Protein AF-G0Q9Z2-F1 (afdb_monomer_lite)

Sequence (190 aa):
AVHGERVSQQTLFDQVSDSRSMFVPARDRRWLWDLGVQMAPMQDGFTKSECLNFYRERSYSPKLNDLFSEINNDVVSPRDFLMIHLHRPDYDHHLYHDPELGVENKEWLRKTYRKLDRDAKRIQQQALEAGYDSVIFMSDHGLPTVREHNENAFYSCNRKLFGDKTPHITDFHDKILALTDPDSSESGND

Secondary structure (DSSP, 8-state):
--------PPPHHHH-SSEEEES-TTTS--HHHHTTTTT-TTTTT--HHHHHHIIIIIIIHHHHHHHHHHHT-SSSPPPSEEEE---HHHHHHHHHT-TTT----HHHHHHHHHHHHHHHHHHHHHHHHHT-S--EEE-SS----SSS------EEESS-SSTTS---TTHHHHHHHHHH-GGGGGSS--

Foldseek 3Di:
DPPPPPPPDDALCNLFVQEDEQADPPPDDDVCVVVVCPVCVVVVVDDPVRNCCCLPPVNAPVSLVVLLCLLPPPVDADTLYYDYDRCVLVVCLQAAPAPVRYPPDPVVNVVVVVVVVVSLVVSVVSNVVSPNPKDKDKDCFDRDDNPGTHQQIDMDMPDDQPPPDRDHPVVVRVSSSCSSCVPVVVPPDD

Radius of gyration: 18.37 Å; chains: 1; bounding box: 41×42×49 Å

pLDDT: mean 78.81, std 16.14, range [32.78, 97.75]

Structure (mmCIF, N/CA/C/O backbone):
data_AF-G0Q9Z2-F1
#
_entry.id   AF-G0Q9Z2-F1
#
loop_
_atom_site.group_PDB
_atom_site.id
_atom_site.type_symbol
_atom_site.label_atom_id
_atom_site.label_alt_id
_atom_site.label_comp_id
_atom_site.label_asym_id
_atom_site.label_entity_id
_atom_site.label_seq_id
_atom_site.pdbx_PDB_ins_code
_atom_site.Cartn_x
_atom_site.Cartn_y
_atom_site.Cartn_z
_atom_site.occupancy
_atom_site.B_iso_or_equiv
_atom_site.auth_seq_id
_atom_site.auth_comp_id
_atom_site.auth_asym_id
_atom_site.auth_atom_id
_atom_site.pdbx_PDB_model_num
ATOM 1 N N . ALA A 1 1 ? -13.669 -11.993 -25.851 1.00 39.72 1 ALA A N 1
ATOM 2 C CA . ALA A 1 1 ? -13.752 -11.507 -24.463 1.00 39.72 1 ALA A CA 1
ATOM 3 C C . ALA A 1 1 ? -14.088 -12.701 -23.588 1.00 39.72 1 ALA A C 1
ATOM 5 O O . ALA A 1 1 ? -15.177 -13.244 -23.722 1.00 39.72 1 ALA A O 1
ATOM 6 N N . VAL A 1 2 ? -13.134 -13.185 -22.795 1.00 32.78 2 VAL A N 1
ATOM 7 C CA . VAL A 1 2 ? -13.427 -14.216 -21.797 1.00 32.78 2 VAL A CA 1
ATOM 8 C C . VAL A 1 2 ? -14.224 -13.511 -20.707 1.00 32.78 2 VAL A C 1
ATOM 10 O O . VAL A 1 2 ? -13.686 -12.670 -19.991 1.00 32.78 2 VAL A O 1
ATOM 13 N N . HIS A 1 3 ? -15.530 -13.764 -20.65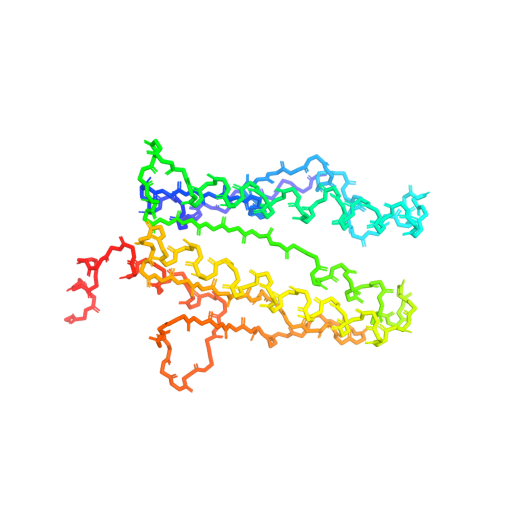9 1.00 38.88 3 HIS A N 1
ATOM 14 C CA . HIS A 1 3 ? -16.348 -13.416 -19.508 1.00 38.88 3 HIS A CA 1
ATOM 15 C C . HIS A 1 3 ? -15.847 -14.269 -18.346 1.00 38.88 3 HIS A C 1
ATOM 17 O O . HIS A 1 3 ? -16.261 -15.413 -18.198 1.00 38.88 3 HIS A O 1
ATOM 23 N N . GLY A 1 4 ? -14.885 -13.736 -17.588 1.00 40.84 4 GLY A N 1
ATOM 24 C CA . GLY A 1 4 ? -14.460 -14.343 -16.338 1.00 40.84 4 GLY A CA 1
ATOM 25 C C . GLY A 1 4 ? -15.686 -14.483 -15.448 1.00 40.84 4 GLY A C 1
ATOM 26 O O . GLY A 1 4 ? -16.398 -13.500 -15.222 1.00 40.84 4 GLY A O 1
ATOM 27 N N . GLU A 1 5 ? -15.965 -15.710 -15.015 1.00 47.19 5 GLU A N 1
ATOM 28 C CA . GLU A 1 5 ? -16.971 -15.978 -13.998 1.00 47.19 5 GLU A CA 1
ATOM 29 C C . GLU A 1 5 ? -16.751 -15.006 -12.838 1.00 47.19 5 GLU A C 1
ATOM 31 O O . GLU A 1 5 ? -15.628 -14.817 -12.364 1.00 47.19 5 GLU A O 1
ATOM 36 N N . ARG A 1 6 ? -17.823 -14.333 -12.409 1.00 49.19 6 ARG A N 1
ATOM 37 C CA . ARG A 1 6 ? -17.793 -13.535 -11.186 1.00 49.19 6 ARG A CA 1
ATOM 38 C C . ARG A 1 6 ? -17.491 -14.506 -10.051 1.00 49.19 6 ARG A C 1
ATOM 40 O O . ARG A 1 6 ? -18.383 -15.223 -9.610 1.00 49.19 6 ARG A O 1
ATOM 47 N N . VAL A 1 7 ? -16.241 -14.536 -9.602 1.00 53.38 7 VAL A N 1
ATOM 48 C CA . VAL A 1 7 ? -15.856 -15.227 -8.374 1.00 53.38 7 VAL A CA 1
ATOM 49 C C . VAL A 1 7 ? -16.688 -14.598 -7.257 1.00 53.38 7 VAL A C 1
ATOM 51 O O . VAL A 1 7 ? -16.515 -13.426 -6.934 1.00 53.38 7 VAL A O 1
ATOM 54 N N . SER A 1 8 ? -17.662 -15.342 -6.732 1.00 61.16 8 SER A N 1
ATOM 55 C CA . SER A 1 8 ? -18.659 -14.850 -5.773 1.00 61.16 8 SER A CA 1
ATOM 56 C C . SER A 1 8 ? -18.141 -14.836 -4.332 1.00 61.16 8 SER A C 1
ATOM 58 O O . SER A 1 8 ? -18.925 -15.001 -3.398 1.00 61.16 8 SER A O 1
ATOM 60 N N . GLN A 1 9 ? -16.828 -14.728 -4.138 1.00 73.31 9 GLN A N 1
ATOM 61 C CA . GLN A 1 9 ? -16.247 -14.753 -2.803 1.00 73.31 9 GLN A CA 1
ATOM 62 C C . GLN A 1 9 ? -16.308 -13.368 -2.168 1.00 73.31 9 GLN A C 1
ATOM 64 O O . GLN A 1 9 ? -16.018 -12.361 -2.816 1.00 73.31 9 GLN A O 1
ATOM 69 N N . GLN A 1 10 ? -16.712 -13.337 -0.898 1.00 84.00 10 GLN A N 1
ATOM 70 C CA . GLN A 1 10 ? -16.677 -12.126 -0.092 1.00 84.00 10 GLN A CA 1
ATOM 71 C C . GLN A 1 10 ? -15.222 -11.698 0.096 1.00 84.00 10 GLN A C 1
ATOM 73 O O . GLN A 1 10 ? -14.348 -12.511 0.386 1.00 84.00 10 GLN A O 1
ATOM 78 N N . THR A 1 11 ? -14.958 -10.413 -0.097 1.00 89.00 11 THR A N 1
ATOM 79 C CA . THR A 1 11 ? -13.642 -9.818 0.139 1.00 89.00 11 THR A CA 1
ATOM 80 C C . THR A 1 11 ? -13.539 -9.303 1.575 1.00 89.00 11 THR A C 1
ATOM 82 O O . THR A 1 11 ? -14.549 -9.171 2.265 1.00 89.00 11 THR A O 1
ATOM 85 N N . LEU A 1 12 ? -12.334 -8.933 2.020 1.00 91.00 12 LEU A N 1
ATOM 86 C CA . LEU A 1 12 ? -12.145 -8.239 3.303 1.00 91.00 12 LEU A CA 1
ATOM 87 C C . LEU A 1 12 ? -12.997 -6.964 3.404 1.00 91.00 12 LEU A C 1
ATOM 89 O O . LEU A 1 12 ? -13.547 -6.674 4.456 1.00 91.00 12 LEU A O 1
ATOM 93 N N . PHE A 1 13 ? -13.179 -6.246 2.292 1.00 91.88 13 PHE A N 1
ATOM 94 C CA . PHE A 1 13 ? -13.996 -5.029 2.253 1.00 91.88 13 PHE A CA 1
ATOM 95 C C . PHE A 1 13 ? -15.504 -5.291 2.347 1.00 91.88 13 PHE A C 1
ATOM 97 O O . PHE A 1 13 ? -16.263 -4.367 2.608 1.00 91.88 13 PHE A O 1
ATOM 104 N N . ASP A 1 14 ? -15.953 -6.522 2.083 1.00 90.31 14 ASP A N 1
ATOM 105 C CA . ASP A 1 14 ? -17.359 -6.901 2.279 1.00 90.31 14 ASP A CA 1
ATOM 106 C C . ASP A 1 14 ? -17.619 -7.363 3.718 1.00 90.31 14 ASP A C 1
ATOM 108 O O . ASP A 1 14 ? -18.756 -7.312 4.179 1.00 90.31 14 ASP A O 1
ATOM 112 N N . GLN A 1 15 ? -16.574 -7.826 4.409 1.00 92.50 15 GLN A N 1
ATOM 113 C CA . GLN A 1 15 ? -16.648 -8.374 5.765 1.00 92.50 15 GLN A CA 1
ATOM 114 C C . GLN A 1 15 ? -16.353 -7.317 6.839 1.00 92.50 15 GLN A C 1
ATOM 116 O O . GLN A 1 15 ? -16.960 -7.352 7.903 1.00 92.50 15 GLN A O 1
ATOM 121 N N . VAL A 1 16 ? -15.480 -6.344 6.556 1.00 93.12 16 VAL A N 1
ATOM 122 C CA . VAL A 1 16 ? -15.196 -5.216 7.453 1.00 93.12 16 VAL A CA 1
ATOM 123 C C . VAL A 1 16 ? -16.017 -4.009 7.015 1.00 93.12 16 VAL A C 1
ATOM 125 O O . VAL A 1 16 ? -15.751 -3.411 5.969 1.00 93.12 16 VAL A O 1
ATOM 128 N N . SER A 1 17 ? -17.039 -3.670 7.805 1.00 90.69 17 SER A N 1
ATOM 129 C CA . SER A 1 17 ? -18.029 -2.652 7.428 1.00 90.69 17 SER A CA 1
ATOM 130 C C . SER A 1 17 ? -17.434 -1.247 7.288 1.00 90.69 17 SER A C 1
ATOM 132 O O . SER A 1 17 ? -17.730 -0.560 6.308 1.00 90.69 17 SER A O 1
ATOM 134 N N . ASP A 1 18 ? -16.548 -0.843 8.203 1.00 94.19 18 ASP A N 1
ATOM 135 C CA . ASP A 1 18 ? -15.807 0.414 8.108 1.00 94.19 18 ASP A CA 1
ATOM 136 C C . ASP A 1 18 ? -14.451 0.202 7.427 1.00 94.19 18 ASP A C 1
ATOM 138 O O . ASP A 1 18 ? -13.381 0.235 8.039 1.00 94.19 18 ASP A O 1
ATOM 142 N N . SER A 1 19 ? -14.503 -0.071 6.124 1.00 94.75 19 SER A N 1
ATOM 143 C CA . SER A 1 19 ? -13.310 -0.328 5.326 1.00 94.75 19 SER A CA 1
ATOM 144 C C . SER A 1 19 ? -13.175 0.569 4.104 1.00 94.75 19 SER A C 1
ATOM 146 O O . SER A 1 19 ? -14.144 1.102 3.558 1.00 94.75 19 SER A O 1
ATOM 148 N N . ARG A 1 20 ? -11.932 0.732 3.641 1.00 93.88 20 ARG A N 1
ATOM 149 C CA . ARG A 1 20 ? -11.619 1.481 2.425 1.00 93.88 20 ARG A CA 1
ATOM 150 C C . ARG A 1 20 ? -10.493 0.840 1.622 1.00 93.88 20 ARG A C 1
ATOM 152 O O . ARG A 1 20 ? -9.375 0.661 2.109 1.00 93.88 20 ARG A O 1
ATOM 159 N N . SER A 1 21 ? -10.776 0.568 0.348 1.00 93.44 21 SER A N 1
ATOM 160 C CA . SER A 1 21 ? -9.761 0.232 -0.649 1.00 93.44 21 SER A CA 1
ATOM 161 C C . SER A 1 21 ? -9.195 1.501 -1.283 1.00 93.44 21 SER A C 1
ATOM 163 O O . SER A 1 21 ? -9.927 2.417 -1.660 1.00 93.44 21 SER A O 1
ATOM 165 N N . MET A 1 22 ? -7.873 1.558 -1.411 1.00 91.81 22 MET A N 1
ATOM 166 C CA . MET A 1 22 ? -7.165 2.611 -2.126 1.00 91.81 22 MET A CA 1
ATOM 167 C C . MET A 1 22 ? -6.269 2.000 -3.195 1.00 91.81 22 MET A C 1
ATOM 169 O O . MET A 1 22 ? -5.144 1.565 -2.954 1.00 91.81 22 MET A O 1
ATOM 173 N N . PHE A 1 23 ? -6.754 2.025 -4.429 1.00 87.19 23 PHE A N 1
ATOM 174 C CA . PHE A 1 23 ? -6.036 1.546 -5.606 1.00 87.19 23 PHE A CA 1
ATOM 175 C C . PHE A 1 23 ? -5.739 0.043 -5.594 1.00 87.19 23 PHE A C 1
ATOM 177 O O . PHE A 1 23 ? -4.751 -0.374 -6.201 1.00 87.19 23 PHE A O 1
ATOM 184 N N . VAL A 1 24 ? -6.580 -0.747 -4.927 1.00 86.50 24 VAL A N 1
ATOM 185 C CA . VAL A 1 24 ? -6.450 -2.203 -4.816 1.00 86.50 24 VAL A CA 1
ATOM 186 C C . VAL A 1 24 ? -6.877 -2.859 -6.138 1.00 86.50 24 VAL A C 1
ATOM 188 O O . VAL A 1 24 ? -7.990 -2.599 -6.614 1.00 86.50 24 VAL A O 1
ATOM 191 N N . PRO A 1 25 ? -6.024 -3.702 -6.757 1.00 75.06 25 PRO A N 1
ATOM 192 C CA . PRO A 1 25 ? -6.372 -4.468 -7.948 1.00 75.06 25 PRO A CA 1
ATOM 193 C C . PRO A 1 25 ? -7.697 -5.222 -7.823 1.00 75.06 25 PRO A C 1
ATOM 195 O O . PRO A 1 25 ? -8.091 -5.624 -6.736 1.00 75.06 25 PRO A O 1
ATOM 198 N N . ALA A 1 26 ? -8.408 -5.373 -8.943 1.00 72.25 26 ALA A N 1
ATOM 199 C CA . ALA A 1 26 ? -9.760 -5.944 -9.048 1.00 72.25 26 ALA A CA 1
ATOM 200 C C . ALA A 1 26 ? -10.913 -5.144 -8.396 1.00 72.25 26 ALA A C 1
ATOM 202 O O . ALA A 1 26 ? -12.045 -5.268 -8.866 1.00 72.25 26 ALA A O 1
ATOM 203 N N . ARG A 1 27 ? -10.655 -4.281 -7.403 1.00 73.94 27 ARG A N 1
ATOM 204 C CA . ARG A 1 27 ? -11.655 -3.351 -6.835 1.00 73.94 27 ARG A CA 1
ATOM 205 C C . ARG A 1 27 ? -11.641 -1.996 -7.532 1.00 73.94 27 ARG A C 1
ATOM 207 O O . ARG A 1 27 ? -12.655 -1.558 -8.070 1.00 73.94 27 ARG A O 1
ATOM 214 N N . ASP A 1 28 ? -10.469 -1.378 -7.606 1.00 69.44 28 ASP A N 1
ATOM 215 C CA . ASP A 1 28 ? -10.311 -0.022 -8.125 1.00 69.44 28 ASP A CA 1
ATOM 216 C C . ASP A 1 28 ? -9.858 -0.068 -9.589 1.00 69.44 28 ASP A C 1
ATOM 218 O O . ASP A 1 28 ? -8.689 0.178 -9.908 1.00 69.44 28 ASP A O 1
ATOM 222 N N . ARG A 1 29 ? -10.773 -0.447 -10.497 1.00 62.81 29 ARG A N 1
ATOM 223 C CA . ARG A 1 29 ? -10.460 -0.579 -11.933 1.00 62.81 29 ARG A CA 1
ATOM 224 C C . ARG A 1 29 ? -9.937 0.746 -12.486 1.00 62.81 29 ARG A C 1
ATOM 226 O O . ARG A 1 29 ? -10.609 1.774 -12.429 1.00 62.81 29 ARG A O 1
ATOM 233 N N . ARG A 1 30 ? -8.735 0.715 -13.063 1.00 63.91 30 ARG A N 1
ATOM 234 C CA . ARG A 1 30 ? -8.191 1.834 -13.836 1.00 63.91 30 ARG A CA 1
ATOM 235 C C . ARG A 1 30 ? -8.375 1.567 -15.314 1.00 63.91 30 ARG A C 1
ATOM 237 O O . ARG A 1 30 ? -8.092 0.472 -15.779 1.00 63.91 30 ARG A O 1
ATOM 244 N N . TRP A 1 31 ? -8.700 2.613 -16.062 1.00 60.16 31 TRP A N 1
ATOM 245 C CA . TRP A 1 31 ? -8.802 2.545 -17.519 1.00 60.16 31 TRP A CA 1
ATOM 246 C C . TRP A 1 31 ? -7.533 1.972 -18.178 1.00 60.16 31 TRP A C 1
ATOM 248 O O . TRP A 1 31 ? -7.628 1.205 -19.121 1.00 60.16 31 TRP A O 1
ATOM 258 N N . LEU A 1 32 ? -6.340 2.249 -17.641 1.00 61.94 32 LEU A N 1
ATOM 259 C CA . LEU A 1 32 ? -5.088 1.657 -18.137 1.00 61.94 32 LEU A CA 1
ATOM 260 C C . LEU A 1 32 ? -4.995 0.144 -17.937 1.00 61.94 32 LEU A C 1
ATOM 262 O O . LEU A 1 32 ? -4.343 -0.534 -18.725 1.00 61.94 32 LEU A O 1
ATOM 266 N N . TRP A 1 33 ? -5.633 -0.379 -16.889 1.00 60.59 33 TRP A N 1
ATOM 267 C CA . TRP A 1 33 ? -5.720 -1.816 -16.648 1.00 60.59 33 TRP A CA 1
ATOM 268 C C . TRP A 1 33 ? -6.618 -2.467 -17.681 1.00 60.59 33 TRP A C 1
ATOM 270 O O . TRP A 1 33 ? -6.263 -3.495 -18.249 1.00 60.59 33 TRP A O 1
ATOM 280 N N . ASP A 1 34 ? -7.729 -1.804 -17.984 1.00 62.69 34 ASP A N 1
ATOM 281 C CA . ASP A 1 34 ? -8.658 -2.232 -19.023 1.00 62.69 34 ASP A CA 1
ATOM 282 C C . ASP A 1 34 ? -8.060 -2.116 -20.439 1.00 62.69 34 ASP A C 1
ATOM 284 O O . ASP A 1 34 ? -8.479 -2.845 -21.334 1.00 62.69 34 ASP A O 1
ATOM 288 N N . LEU A 1 35 ? -7.059 -1.252 -20.643 1.00 59.59 35 LEU A N 1
ATOM 289 C CA . LEU A 1 35 ? -6.338 -1.121 -21.914 1.00 59.59 35 LEU A CA 1
ATOM 290 C C . LEU A 1 35 ? -5.111 -2.039 -22.043 1.00 59.59 35 LEU A C 1
ATOM 292 O O . LEU A 1 35 ? -4.496 -2.051 -23.102 1.00 59.59 35 LEU A O 1
ATOM 296 N N . GLY A 1 36 ? -4.708 -2.772 -20.998 1.00 55.84 36 GLY A N 1
ATOM 297 C CA . GLY A 1 36 ? -3.546 -3.677 -21.047 1.00 55.84 36 GLY A CA 1
ATOM 298 C C . GLY A 1 36 ? -2.168 -3.000 -21.167 1.00 55.84 36 GLY A C 1
ATOM 299 O O . GLY A 1 36 ? -1.153 -3.689 -21.102 1.00 55.84 36 GLY A O 1
ATOM 300 N N . VAL A 1 37 ? -2.121 -1.662 -21.225 1.00 57.62 37 VAL A N 1
ATOM 301 C CA . VAL A 1 37 ? -0.914 -0.829 -21.455 1.00 57.62 37 VAL A CA 1
ATOM 302 C C . VAL A 1 37 ? 0.175 -1.037 -20.401 1.00 57.62 37 VAL A C 1
ATOM 304 O O . VAL A 1 37 ? 1.325 -0.638 -20.548 1.00 57.62 37 VAL A O 1
ATOM 307 N N . GLN A 1 38 ? -0.176 -1.657 -19.286 1.00 55.53 38 GLN A N 1
ATOM 308 C CA . GLN A 1 38 ? 0.684 -1.738 -18.127 1.00 55.53 38 GLN A CA 1
ATOM 309 C C . GLN A 1 38 ? 1.651 -2.916 -18.095 1.00 55.53 38 GLN A C 1
ATOM 311 O O . GLN A 1 38 ? 2.665 -2.833 -17.410 1.00 55.53 38 GLN A O 1
ATOM 316 N N . MET A 1 39 ? 1.386 -3.961 -18.877 1.00 53.53 39 MET A N 1
ATOM 317 C CA . MET A 1 39 ? 2.271 -5.127 -18.939 1.00 53.53 39 MET A CA 1
ATOM 318 C C . MET A 1 39 ? 3.482 -4.872 -19.839 1.00 53.53 39 MET A C 1
ATOM 320 O O . MET A 1 39 ? 4.565 -5.387 -19.584 1.00 53.53 39 MET A O 1
ATOM 324 N N . ALA A 1 40 ? 3.316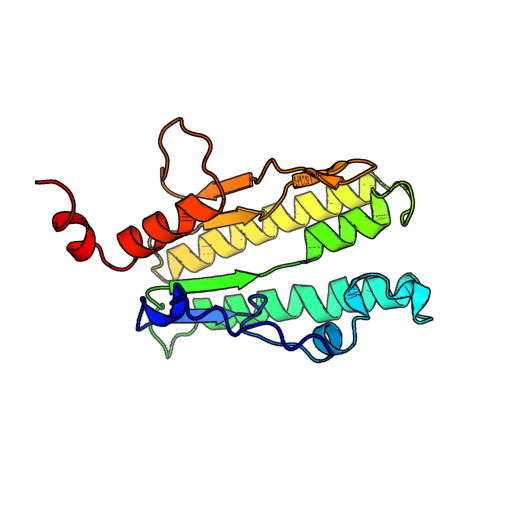 -4.056 -20.884 1.00 57.50 40 ALA A N 1
ATOM 325 C CA . ALA A 1 40 ? 4.387 -3.758 -21.823 1.00 57.50 40 ALA A CA 1
ATOM 326 C C . ALA A 1 40 ? 4.171 -2.409 -22.535 1.00 57.50 40 ALA A C 1
ATOM 328 O O . ALA A 1 40 ? 4.044 -2.371 -23.753 1.00 57.50 40 ALA A O 1
ATOM 329 N N . PRO A 1 41 ? 4.194 -1.270 -21.824 1.00 56.62 41 PRO A N 1
ATOM 330 C CA . PRO A 1 41 ? 3.916 0.040 -22.428 1.00 56.62 41 PRO A CA 1
ATOM 331 C C . PRO A 1 41 ? 4.880 0.393 -23.574 1.00 56.62 41 PRO A C 1
ATOM 333 O O . PRO A 1 41 ? 4.530 1.136 -24.486 1.00 56.62 41 PRO A O 1
ATOM 336 N N . MET A 1 42 ? 6.087 -0.184 -23.582 1.00 58.97 42 MET A N 1
ATOM 337 C CA . MET A 1 42 ? 7.018 -0.046 -24.707 1.00 58.97 42 MET A CA 1
ATOM 338 C C . MET A 1 42 ? 6.541 -0.761 -25.987 1.00 58.97 42 MET A C 1
ATOM 340 O O . MET A 1 42 ? 6.892 -0.325 -27.079 1.00 58.97 42 MET A O 1
ATOM 344 N N . GLN A 1 43 ? 5.732 -1.821 -25.878 1.00 62.06 43 GLN A N 1
ATOM 345 C CA . GLN A 1 43 ? 5.089 -2.493 -27.019 1.00 62.06 43 GLN A CA 1
ATOM 346 C C . GLN A 1 43 ? 3.930 -1.663 -27.595 1.00 62.06 43 GLN A C 1
ATOM 348 O O . GLN A 1 43 ? 3.632 -1.783 -28.780 1.00 62.06 43 GLN A O 1
ATOM 353 N N . ASP A 1 44 ? 3.363 -0.753 -26.799 1.00 62.94 44 ASP A N 1
ATOM 354 C CA . ASP A 1 44 ? 2.297 0.176 -27.201 1.00 62.94 44 ASP A CA 1
ATOM 355 C C . ASP A 1 44 ? 2.827 1.549 -27.665 1.00 62.94 44 ASP A C 1
ATOM 357 O O . ASP A 1 44 ? 2.074 2.515 -27.785 1.00 62.94 44 ASP A O 1
ATOM 361 N N . GLY A 1 45 ? 4.135 1.657 -27.930 1.00 67.62 45 GLY A N 1
ATOM 362 C CA . GLY A 1 45 ? 4.759 2.850 -28.512 1.00 67.62 45 GLY A CA 1
ATOM 363 C C . GLY A 1 45 ? 5.191 3.930 -27.516 1.00 67.62 45 GLY A C 1
ATOM 364 O O . GLY A 1 45 ? 5.669 4.980 -27.948 1.00 67.62 45 GLY A O 1
ATOM 365 N N . PHE A 1 46 ? 5.083 3.693 -26.204 1.00 66.19 46 PHE A N 1
ATOM 366 C CA . PHE A 1 46 ? 5.615 4.617 -25.201 1.00 66.19 46 PHE A CA 1
ATOM 367 C C . PHE A 1 46 ? 7.139 4.513 -25.108 1.00 66.19 46 PHE A C 1
ATOM 369 O O . PHE A 1 46 ? 7.726 3.427 -25.076 1.00 66.19 46 PHE A O 1
ATOM 376 N N . THR A 1 47 ? 7.808 5.655 -24.984 1.00 72.12 47 THR A N 1
ATOM 377 C CA . THR A 1 47 ? 9.240 5.688 -24.692 1.00 72.12 47 THR A CA 1
ATOM 378 C C . THR A 1 47 ? 9.512 5.268 -23.247 1.00 72.12 47 THR A C 1
ATOM 380 O O . THR A 1 47 ? 8.708 5.486 -22.338 1.00 72.12 47 THR A O 1
ATOM 383 N N . LYS A 1 48 ? 10.723 4.759 -22.984 1.00 68.12 48 LYS A N 1
ATOM 384 C CA . LYS A 1 48 ? 11.196 4.467 -21.619 1.00 68.12 48 LYS A CA 1
ATOM 385 C C . LYS A 1 48 ? 11.012 5.658 -20.667 1.00 68.12 48 LYS A C 1
ATOM 387 O O . LYS A 1 48 ? 10.635 5.464 -19.518 1.00 68.12 48 LYS A O 1
ATOM 392 N N . SER A 1 49 ? 11.262 6.883 -21.134 1.00 70.06 49 SER A N 1
ATOM 393 C CA . SER A 1 49 ? 11.093 8.102 -20.331 1.00 70.06 49 SER A CA 1
ATOM 394 C C . SER A 1 49 ? 9.629 8.342 -19.944 1.00 70.06 49 SER A C 1
ATOM 396 O O . SER A 1 49 ? 9.337 8.669 -18.795 1.00 70.06 49 SER A O 1
ATOM 398 N N . GLU A 1 50 ? 8.698 8.119 -20.873 1.00 73.00 50 GLU A N 1
ATOM 399 C CA . GLU A 1 50 ? 7.261 8.288 -20.637 1.00 73.00 50 GLU A CA 1
ATOM 400 C C . GLU A 1 50 ? 6.714 7.237 -19.677 1.00 73.00 50 GLU A C 1
ATOM 402 O O . GLU A 1 50 ? 6.010 7.600 -18.734 1.00 73.00 50 GLU A O 1
ATOM 407 N N . CYS A 1 51 ? 7.107 5.969 -19.838 1.00 70.00 51 CYS A N 1
ATOM 408 C CA . CYS A 1 51 ? 6.768 4.904 -18.892 1.00 70.00 51 CYS A CA 1
ATOM 409 C C . CYS A 1 51 ? 7.256 5.261 -17.483 1.00 70.00 51 CYS A C 1
ATOM 411 O O . CYS A 1 51 ? 6.508 5.191 -16.508 1.00 70.00 51 CYS A O 1
ATOM 413 N N . LEU A 1 52 ? 8.509 5.711 -17.374 1.00 68.12 52 LEU A N 1
ATOM 414 C CA . LEU A 1 52 ? 9.106 6.097 -16.100 1.00 68.12 52 LEU A CA 1
ATOM 415 C C . LEU A 1 52 ? 8.396 7.283 -15.453 1.00 68.12 52 LEU A C 1
ATOM 417 O O . LEU A 1 52 ? 8.103 7.227 -14.260 1.00 68.12 52 LEU A O 1
ATOM 421 N N . ASN A 1 53 ? 8.106 8.336 -16.213 1.00 70.75 53 ASN A N 1
ATOM 422 C CA . ASN A 1 53 ? 7.388 9.503 -15.712 1.00 70.75 53 ASN A CA 1
ATOM 423 C C . ASN A 1 53 ? 5.972 9.123 -15.249 1.00 70.75 53 ASN A C 1
ATOM 425 O O . ASN A 1 53 ? 5.550 9.453 -14.137 1.00 70.75 53 ASN A O 1
ATOM 429 N N . PHE A 1 54 ? 5.262 8.344 -16.067 1.00 70.00 54 PHE A N 1
ATOM 430 C CA . PHE A 1 54 ? 3.916 7.883 -15.762 1.00 70.00 54 PHE A CA 1
ATOM 431 C C . PHE A 1 54 ? 3.863 7.095 -14.442 1.00 70.00 54 PHE A C 1
ATOM 433 O O . PHE A 1 54 ? 3.099 7.441 -13.536 1.00 70.00 54 PHE A O 1
ATOM 440 N N . TYR A 1 55 ? 4.717 6.084 -14.271 1.00 68.69 55 TYR A N 1
ATOM 441 C CA . TYR A 1 55 ? 4.675 5.258 -13.062 1.00 68.69 55 TYR A CA 1
ATOM 442 C C . TYR A 1 55 ? 5.261 5.951 -11.830 1.00 68.69 55 TYR A C 1
ATOM 444 O O . TYR A 1 55 ? 4.715 5.811 -10.730 1.00 68.69 55 TYR A O 1
ATOM 452 N N . ARG A 1 56 ? 6.336 6.732 -11.982 1.00 66.62 56 ARG A N 1
ATOM 453 C CA . ARG A 1 56 ? 7.011 7.370 -10.840 1.00 66.62 56 ARG A CA 1
ATOM 454 C C . ARG A 1 56 ? 6.268 8.579 -10.313 1.00 66.62 56 ARG A C 1
ATOM 456 O O . ARG A 1 56 ? 6.077 8.686 -9.103 1.00 66.62 56 ARG A O 1
ATOM 463 N N . GLU A 1 57 ? 5.890 9.486 -11.201 1.00 65.44 57 GLU A N 1
ATOM 464 C CA . GLU A 1 57 ? 5.388 10.800 -10.802 1.00 65.44 57 GLU A CA 1
ATOM 465 C C . GLU A 1 57 ? 3.869 10.846 -10.797 1.00 65.44 57 GLU A C 1
ATOM 467 O O . GLU A 1 57 ? 3.287 11.484 -9.924 1.00 65.44 57 GLU A O 1
ATOM 472 N N . ARG A 1 58 ? 3.215 10.122 -11.712 1.00 65.56 58 ARG A N 1
ATOM 473 C CA . ARG A 1 58 ? 1.753 10.180 -11.853 1.00 65.56 58 ARG A CA 1
ATOM 474 C C . ARG A 1 58 ? 1.016 9.053 -11.138 1.00 65.56 58 ARG A C 1
ATOM 476 O O . ARG A 1 58 ? -0.167 9.206 -10.854 1.00 65.56 58 ARG A O 1
ATOM 483 N N . SER A 1 59 ? 1.690 7.944 -10.825 1.00 74.94 59 SER A N 1
ATOM 484 C CA . SER A 1 59 ? 1.045 6.793 -10.179 1.00 74.94 59 SER A CA 1
ATOM 485 C C . SER A 1 59 ? 1.477 6.568 -8.733 1.00 74.94 59 SER A C 1
ATOM 487 O O . SER A 1 59 ? 0.641 6.196 -7.928 1.00 74.94 59 SER A O 1
ATOM 489 N N . TYR A 1 60 ? 2.738 6.778 -8.351 1.00 85.38 60 TYR A N 1
ATOM 490 C CA . TYR A 1 60 ? 3.171 6.454 -6.984 1.00 85.38 60 TYR A CA 1
ATOM 491 C C . TYR A 1 60 ? 2.971 7.603 -5.986 1.00 85.38 60 TYR A C 1
ATOM 493 O O . TYR A 1 60 ? 2.276 7.441 -4.986 1.00 85.38 60 TYR A O 1
ATOM 501 N N . SER A 1 61 ? 3.566 8.769 -6.253 1.00 87.00 61 SER A N 1
ATOM 502 C CA . SER A 1 61 ? 3.529 9.902 -5.317 1.00 87.00 61 SER A CA 1
ATOM 503 C C . SER A 1 61 ? 2.111 10.422 -5.033 1.00 87.00 61 SER A C 1
ATOM 505 O O . SER A 1 61 ? 1.822 10.660 -3.863 1.00 87.00 61 SER A O 1
ATOM 507 N N . PRO A 1 62 ? 1.202 10.545 -6.026 1.00 88.25 62 PRO A N 1
ATOM 508 C CA . PRO A 1 62 ? -0.175 10.953 -5.758 1.00 88.25 62 PRO A CA 1
ATOM 509 C C . PRO A 1 62 ? -0.906 9.963 -4.850 1.00 88.25 62 PRO A C 1
ATOM 511 O O . PRO A 1 62 ? -1.479 10.384 -3.858 1.00 88.25 62 PRO A O 1
ATOM 514 N N . LYS A 1 63 ? -0.774 8.649 -5.092 1.00 90.88 63 LYS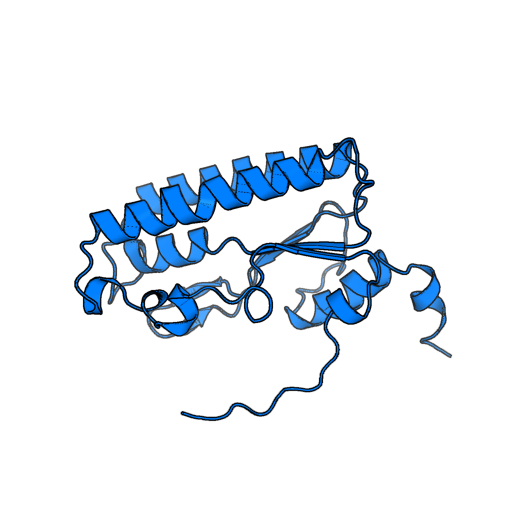 A N 1
ATOM 515 C CA . LYS A 1 63 ? -1.395 7.625 -4.236 1.00 90.88 63 LYS A CA 1
ATOM 516 C C . LYS A 1 63 ? -0.901 7.685 -2.790 1.00 90.88 63 LYS A C 1
ATOM 518 O O . LYS A 1 63 ? -1.680 7.467 -1.872 1.00 90.88 63 LYS A O 1
ATOM 523 N N . LEU A 1 64 ? 0.393 7.951 -2.587 1.00 93.00 64 LEU A N 1
ATOM 524 C CA . LEU A 1 64 ? 0.934 8.155 -1.243 1.00 93.00 64 LEU A CA 1
ATOM 525 C C . LEU A 1 64 ? 0.363 9.409 -0.583 1.00 93.00 64 LEU A C 1
ATOM 527 O O . LEU A 1 64 ? 0.063 9.378 0.603 1.00 93.00 64 LEU A O 1
ATOM 531 N N . ASN A 1 65 ? 0.222 10.504 -1.329 1.00 93.12 65 ASN A N 1
ATOM 532 C CA . ASN A 1 65 ? -0.392 11.715 -0.796 1.00 93.12 65 ASN A CA 1
ATOM 533 C C . ASN A 1 65 ? -1.860 11.473 -0.437 1.00 93.12 65 ASN A C 1
ATOM 535 O O . ASN A 1 65 ? -2.264 11.862 0.651 1.00 93.12 65 ASN A O 1
ATOM 539 N N . ASP A 1 66 ? -2.610 10.767 -1.286 1.00 93.81 66 ASP A N 1
ATOM 540 C CA . ASP A 1 66 ? -3.999 10.394 -1.012 1.00 93.81 66 ASP A CA 1
ATOM 541 C C . ASP A 1 66 ? -4.095 9.528 0.250 1.00 93.81 66 ASP A C 1
ATOM 543 O O . ASP A 1 66 ? -4.956 9.767 1.091 1.00 93.81 66 ASP A O 1
ATOM 547 N N . LEU A 1 67 ? -3.182 8.564 0.424 1.00 95.69 67 LEU A N 1
ATOM 548 C CA . LEU A 1 67 ? -3.090 7.767 1.649 1.00 95.69 67 LEU A CA 1
ATOM 549 C C . LEU A 1 67 ? -2.850 8.649 2.877 1.00 95.69 67 LEU A C 1
ATOM 551 O O . LEU A 1 67 ? -3.521 8.482 3.886 1.00 95.69 67 LEU A O 1
ATOM 555 N N . PHE A 1 68 ? -1.899 9.582 2.811 1.00 96.31 68 PHE A N 1
ATOM 556 C CA . PHE A 1 68 ? -1.628 10.478 3.935 1.00 96.31 68 PHE A CA 1
ATOM 557 C C . PHE A 1 68 ? -2.799 11.420 4.214 1.00 96.31 68 PHE A C 1
ATOM 559 O O . PHE A 1 68 ? -3.067 11.712 5.374 1.00 96.31 68 PHE A O 1
ATOM 566 N N . SER A 1 69 ? -3.508 11.886 3.188 1.00 95.56 69 SER A N 1
ATOM 567 C CA . SER A 1 69 ? -4.736 12.660 3.365 1.00 95.56 69 SER A CA 1
ATOM 568 C C . SER A 1 69 ? -5.845 11.836 4.015 1.00 95.56 69 SER A C 1
ATOM 570 O O . SER A 1 69 ? -6.589 12.385 4.817 1.00 95.56 69 SER A O 1
ATOM 572 N N . GLU A 1 70 ? -5.939 10.540 3.712 1.00 95.69 70 GLU A N 1
ATOM 573 C CA . GLU A 1 70 ? -6.899 9.645 4.361 1.00 95.69 70 GLU A CA 1
ATOM 574 C C . GLU A 1 70 ? -6.526 9.354 5.818 1.00 95.69 70 GLU A C 1
ATOM 576 O O . GLU A 1 70 ? -7.379 9.441 6.692 1.00 95.69 70 GLU A O 1
ATOM 581 N N . ILE A 1 71 ? -5.254 9.044 6.093 1.00 95.62 71 ILE A N 1
ATOM 582 C CA . ILE A 1 71 ? -4.762 8.742 7.446 1.00 95.62 71 ILE A CA 1
ATOM 583 C C . ILE A 1 71 ? -4.894 9.957 8.369 1.00 95.62 71 ILE A C 1
ATOM 585 O O . ILE A 1 71 ? -5.308 9.811 9.512 1.00 95.62 71 ILE A O 1
ATOM 589 N N . ASN A 1 72 ? -4.532 11.148 7.886 1.00 93.12 72 ASN A N 1
ATOM 590 C CA . ASN A 1 72 ? -4.517 12.372 8.691 1.00 93.12 72 ASN A CA 1
ATOM 591 C C . ASN A 1 72 ? -5.817 13.182 8.560 1.00 93.12 72 ASN A C 1
ATOM 593 O O . ASN A 1 72 ? -5.802 14.396 8.767 1.00 93.12 72 ASN A O 1
ATOM 597 N N . ASN A 1 73 ? -6.914 12.549 8.143 1.00 91.56 73 ASN A N 1
ATOM 598 C CA . ASN A 1 73 ? -8.199 13.220 8.026 1.00 91.56 73 ASN A CA 1
ATOM 599 C C . ASN A 1 73 ? -8.721 13.562 9.430 1.00 91.56 73 ASN A C 1
ATOM 601 O O . ASN A 1 73 ? -8.929 12.676 10.248 1.00 91.56 73 ASN A O 1
ATOM 605 N N . ASP A 1 74 ? -8.927 14.845 9.718 1.00 89.44 74 ASP A N 1
ATOM 606 C CA . ASP A 1 74 ? -9.416 15.332 11.014 1.00 89.44 74 ASP A CA 1
ATOM 607 C C . ASP A 1 74 ? -10.950 15.345 11.117 1.00 89.44 74 ASP A C 1
ATOM 609 O O . ASP A 1 74 ? -11.506 15.561 12.194 1.00 89.44 74 ASP A O 1
ATOM 613 N N . VAL A 1 75 ? -11.643 15.099 10.002 1.00 90.81 75 VAL A N 1
ATOM 614 C CA . VAL A 1 75 ? -13.109 15.060 9.912 1.00 90.81 75 VAL A CA 1
ATOM 615 C C . VAL A 1 75 ? -13.644 13.633 10.033 1.00 90.81 75 VAL A C 1
ATOM 617 O O . VAL A 1 75 ? -14.750 13.428 10.532 1.00 90.81 75 VAL A O 1
ATOM 620 N N . VAL A 1 76 ? -12.883 12.646 9.561 1.00 86.88 76 VAL A N 1
ATOM 621 C CA . VAL A 1 76 ? -13.273 11.231 9.532 1.00 86.88 76 VAL A CA 1
ATOM 622 C C . VAL A 1 76 ? -12.380 10.461 10.495 1.00 86.88 76 VAL A C 1
ATOM 624 O O . VAL A 1 76 ? -11.162 10.570 10.415 1.00 86.88 76 VAL A O 1
ATOM 627 N N . SER A 1 77 ? -12.974 9.673 11.393 1.00 89.75 77 SER A N 1
ATOM 628 C CA . SER A 1 77 ? -12.207 8.782 12.266 1.00 89.75 77 SER A CA 1
ATOM 629 C C . SER A 1 77 ? -11.381 7.776 11.450 1.00 89.75 77 SER A C 1
ATOM 631 O O . SER A 1 77 ? -11.774 7.432 10.329 1.00 89.75 77 SER A O 1
ATOM 633 N N . PRO A 1 78 ? -10.261 7.269 11.997 1.00 92.19 78 PRO A N 1
ATOM 634 C CA . PRO A 1 78 ? -9.544 6.146 11.402 1.00 92.19 78 PRO A CA 1
ATOM 635 C C . PRO A 1 78 ? -10.498 4.992 11.099 1.00 92.19 78 PRO A C 1
ATOM 637 O O . PRO A 1 78 ? -11.390 4.709 11.896 1.00 92.19 78 PRO A O 1
ATOM 640 N N . ARG A 1 79 ? -10.303 4.357 9.941 1.00 93.75 79 ARG A N 1
ATOM 641 C CA . ARG A 1 79 ? -11.101 3.208 9.505 1.00 93.75 79 ARG A CA 1
ATOM 642 C C . ARG A 1 79 ? -10.658 1.957 10.248 1.00 93.75 79 ARG A C 1
ATOM 644 O O . ARG A 1 79 ? -9.457 1.790 10.465 1.00 93.75 79 ARG A O 1
ATOM 651 N N . ASP A 1 80 ? -11.576 1.026 10.478 1.00 95.31 80 ASP A N 1
ATOM 652 C CA . ASP A 1 80 ? -11.220 -0.307 10.984 1.00 95.31 80 ASP A CA 1
ATOM 653 C C . ASP A 1 80 ? -10.281 -1.037 10.007 1.00 95.31 80 ASP A C 1
ATOM 655 O O . ASP A 1 80 ? -9.336 -1.711 10.419 1.00 95.31 80 ASP A O 1
ATOM 659 N N . PHE A 1 81 ? -10.483 -0.859 8.693 1.00 96.19 81 PHE A N 1
ATOM 660 C CA . PHE A 1 81 ? -9.598 -1.423 7.671 1.00 96.19 81 PHE A CA 1
ATOM 661 C C . PHE A 1 81 ? -9.305 -0.468 6.508 1.00 96.19 81 PHE A C 1
ATOM 663 O O . PHE A 1 81 ? -10.173 -0.133 5.703 1.00 96.19 81 PHE A O 1
ATOM 670 N N . LEU A 1 82 ? -8.034 -0.094 6.350 1.00 96.56 82 LEU A N 1
ATOM 671 C CA . LEU A 1 82 ? -7.536 0.693 5.222 1.00 96.56 82 LEU A CA 1
ATOM 672 C C . LEU A 1 82 ? -6.446 -0.084 4.479 1.00 96.56 82 LEU A C 1
ATOM 674 O O . LEU A 1 82 ? -5.451 -0.496 5.074 1.00 96.56 82 LEU A O 1
ATOM 678 N N . MET A 1 83 ? -6.595 -0.240 3.163 1.00 95.69 83 MET A N 1
ATOM 679 C CA . MET A 1 83 ? -5.606 -0.933 2.333 1.00 95.69 83 MET A CA 1
ATOM 680 C C . MET A 1 83 ? -5.238 -0.114 1.105 1.00 95.69 83 MET A C 1
ATOM 682 O O . MET A 1 83 ? -6.107 0.361 0.375 1.00 95.69 83 MET A O 1
ATOM 686 N N . ILE A 1 84 ? -3.937 -0.036 0.823 1.00 93.94 84 ILE A N 1
ATOM 687 C CA . ILE A 1 84 ? -3.397 0.580 -0.387 1.00 93.94 84 ILE A CA 1
ATOM 688 C C . ILE A 1 84 ? -2.486 -0.378 -1.152 1.00 93.94 84 ILE A C 1
ATOM 690 O O . ILE A 1 84 ? -1.669 -1.074 -0.556 1.00 93.94 84 ILE A O 1
ATOM 694 N N . HIS A 1 85 ? -2.574 -0.364 -2.485 1.00 90.44 85 HIS A N 1
ATOM 695 C CA . HIS A 1 85 ? -1.622 -1.065 -3.351 1.00 90.44 85 HIS A CA 1
ATOM 696 C C . HIS A 1 85 ? -0.672 -0.082 -4.059 1.00 90.44 85 HIS A C 1
ATOM 698 O O . HIS A 1 85 ? -1.076 0.805 -4.831 1.00 90.44 85 HIS A O 1
ATOM 704 N N . LEU A 1 86 ? 0.634 -0.310 -3.878 1.00 88.25 86 LEU A N 1
ATOM 705 C CA . LEU A 1 86 ? 1.718 0.466 -4.483 1.00 88.25 86 LEU A CA 1
ATOM 706 C C . LEU A 1 86 ? 2.585 -0.401 -5.412 1.00 88.25 86 LEU A C 1
ATOM 708 O O . LEU A 1 86 ? 3.516 -1.062 -4.977 1.00 88.25 86 LEU A O 1
ATOM 712 N N . HIS A 1 87 ? 2.346 -0.303 -6.719 1.00 81.94 87 HIS A N 1
ATOM 713 C CA . HIS A 1 87 ? 2.970 -1.155 -7.749 1.00 81.94 87 HIS A CA 1
ATOM 714 C C . HIS A 1 87 ? 4.399 -0.732 -8.161 1.00 81.94 87 HIS A C 1
ATOM 716 O O . HIS A 1 87 ? 5.012 -1.302 -9.060 1.00 81.94 87 HIS A O 1
ATOM 722 N N . ARG A 1 88 ? 4.940 0.339 -7.568 1.00 82.12 88 ARG A N 1
ATOM 723 C CA . ARG A 1 88 ? 6.244 0.896 -7.969 1.00 82.12 88 ARG A CA 1
ATOM 724 C C . ARG A 1 88 ? 7.410 -0.103 -7.883 1.00 82.12 88 ARG A C 1
ATOM 726 O O . ARG A 1 88 ? 8.222 -0.068 -8.807 1.00 82.12 88 ARG A O 1
ATOM 733 N N . PRO A 1 89 ? 7.555 -0.911 -6.811 1.00 79.75 89 PRO A N 1
ATOM 734 C CA . PRO A 1 89 ? 8.686 -1.828 -6.695 1.00 79.75 89 PRO A CA 1
ATOM 735 C C . PRO A 1 89 ? 8.733 -2.801 -7.874 1.00 79.75 89 PRO A C 1
ATOM 737 O O . PRO A 1 89 ? 9.783 -2.960 -8.483 1.00 79.75 89 PRO A O 1
ATOM 740 N N . ASP A 1 90 ? 7.580 -3.358 -8.239 1.00 80.00 90 ASP A N 1
ATOM 741 C CA . ASP A 1 90 ? 7.435 -4.285 -9.356 1.00 80.00 90 ASP A CA 1
ATOM 742 C C . ASP A 1 90 ? 7.830 -3.654 -10.708 1.00 80.00 90 ASP A C 1
ATOM 744 O O . ASP A 1 90 ? 8.698 -4.165 -11.416 1.00 80.00 90 ASP A O 1
ATOM 748 N N . TYR A 1 91 ? 7.335 -2.445 -11.005 1.00 77.44 91 TYR A N 1
ATOM 749 C CA . TYR A 1 91 ? 7.727 -1.728 -12.228 1.00 77.44 91 TYR A CA 1
ATOM 750 C C . TYR A 1 91 ? 9.222 -1.418 -12.302 1.00 77.44 91 TYR A C 1
ATOM 752 O O . TYR A 1 91 ? 9.841 -1.563 -13.358 1.00 77.44 91 TYR A O 1
ATOM 760 N N . ASP A 1 92 ? 9.812 -0.936 -11.204 1.00 78.94 92 ASP A N 1
ATOM 761 C CA . ASP A 1 92 ? 11.248 -0.656 -11.182 1.00 78.94 92 ASP A CA 1
ATOM 762 C C . ASP A 1 92 ? 12.049 -1.973 -11.370 1.00 78.94 92 ASP A C 1
ATOM 764 O O . ASP A 1 92 ? 13.115 -1.938 -11.985 1.00 78.94 92 ASP A O 1
ATOM 768 N N . HIS A 1 93 ? 11.543 -3.140 -10.951 1.00 77.56 93 HIS A N 1
ATOM 769 C CA . HIS A 1 93 ? 12.183 -4.429 -11.253 1.00 77.56 93 HIS A CA 1
ATOM 770 C C . HIS A 1 93 ? 12.093 -4.815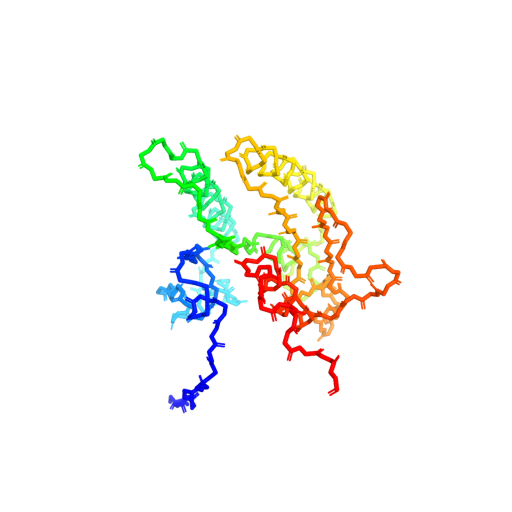 -12.725 1.00 77.56 93 HIS A C 1
ATOM 772 O O . HIS A 1 93 ? 13.136 -5.096 -13.319 1.00 77.56 93 HIS A O 1
ATOM 778 N N . HIS A 1 94 ? 10.912 -4.749 -13.340 1.00 74.56 94 HIS A N 1
ATOM 779 C CA . HIS A 1 94 ? 10.769 -5.056 -14.767 1.00 74.56 94 HIS A CA 1
ATOM 780 C C . HIS A 1 94 ? 11.631 -4.153 -15.663 1.00 74.56 94 HIS A C 1
ATOM 782 O O . HIS A 1 94 ? 12.095 -4.561 -16.721 1.00 74.56 94 HIS A O 1
ATOM 788 N N . LEU A 1 95 ? 11.919 -2.923 -15.230 1.00 72.31 95 LEU A N 1
ATOM 789 C CA . LEU A 1 95 ? 12.731 -1.988 -16.015 1.00 72.31 95 LEU A CA 1
ATOM 790 C C . LEU A 1 95 ? 14.243 -2.097 -15.779 1.00 72.31 95 LEU A C 1
ATOM 792 O O . LEU A 1 95 ? 15.021 -1.724 -16.667 1.00 72.31 95 LEU A O 1
ATOM 796 N N . TYR A 1 96 ? 14.673 -2.534 -14.590 1.00 74.06 96 TYR A N 1
ATOM 797 C CA . TYR A 1 96 ? 16.081 -2.458 -14.167 1.00 74.06 96 TYR A CA 1
ATOM 798 C C . TYR A 1 96 ? 16.682 -3.758 -13.632 1.00 74.06 96 TYR A C 1
ATOM 800 O O . TYR A 1 96 ? 17.854 -3.756 -13.244 1.00 74.06 96 TYR A O 1
ATO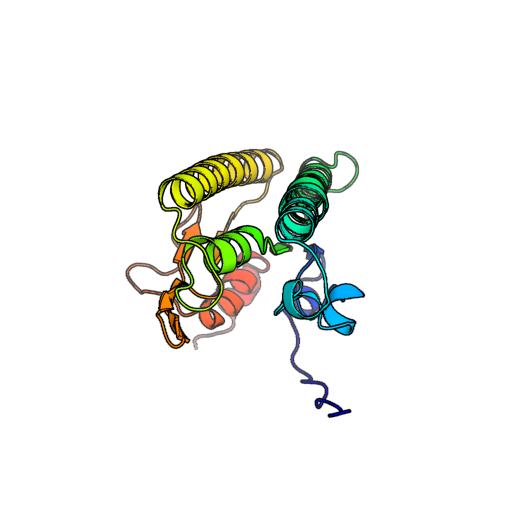M 808 N N . HIS A 1 97 ? 15.914 -4.843 -13.585 1.00 70.62 97 HIS A N 1
ATOM 809 C CA . HIS A 1 97 ? 16.388 -6.165 -13.178 1.00 70.62 97 HIS A CA 1
ATOM 810 C C . HIS A 1 97 ? 16.020 -7.275 -14.166 1.00 70.62 97 HIS A C 1
ATOM 812 O O . HIS A 1 97 ? 16.720 -8.281 -14.209 1.00 70.62 97 HIS A O 1
ATOM 818 N N . ASP A 1 98 ? 14.964 -7.083 -14.956 1.00 66.25 98 ASP A N 1
ATOM 819 C CA . ASP A 1 98 ? 14.517 -8.047 -15.957 1.00 66.25 98 ASP A CA 1
ATOM 820 C C . ASP A 1 98 ? 15.557 -8.207 -17.088 1.00 66.25 98 ASP A C 1
ATOM 822 O O . ASP A 1 98 ? 15.885 -7.215 -17.751 1.00 66.25 98 ASP A O 1
ATOM 826 N N . PRO A 1 99 ? 16.100 -9.418 -17.312 1.00 60.34 99 PRO A N 1
ATOM 827 C CA . PRO A 1 99 ? 17.073 -9.675 -18.372 1.00 60.34 99 PRO A CA 1
ATOM 828 C C . PRO A 1 99 ? 16.505 -9.545 -19.791 1.00 60.34 99 PRO A C 1
ATOM 830 O 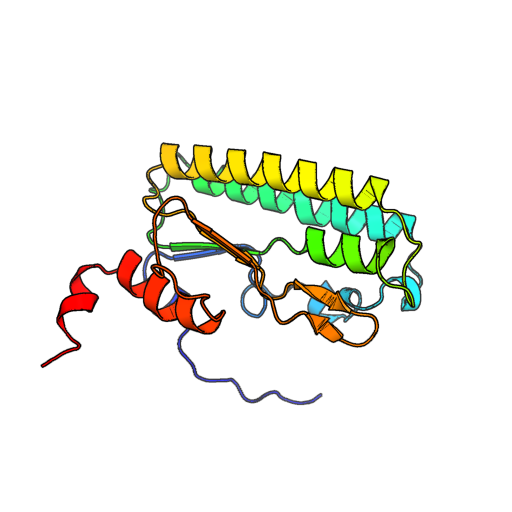O . PRO A 1 99 ? 17.279 -9.338 -20.726 1.00 60.34 99 PRO A O 1
ATOM 833 N N . GLU A 1 100 ? 15.190 -9.702 -19.963 1.00 59.38 100 GLU A N 1
ATOM 834 C CA . GLU A 1 100 ? 14.516 -9.708 -21.266 1.00 59.38 100 GLU A CA 1
ATOM 835 C C . GLU A 1 100 ? 13.922 -8.336 -21.615 1.00 59.38 100 GLU A C 1
ATOM 837 O O . GLU A 1 100 ? 13.906 -7.946 -22.785 1.00 59.38 100 GLU A O 1
ATOM 842 N N . LEU A 1 101 ? 13.468 -7.582 -20.608 1.00 57.22 101 LEU A N 1
ATOM 843 C CA . LEU A 1 101 ? 12.759 -6.305 -20.790 1.00 57.22 101 LEU A CA 1
ATOM 844 C C . LEU A 1 101 ? 13.544 -5.072 -20.307 1.00 57.22 101 LEU A C 1
ATOM 846 O O . LEU A 1 101 ? 13.221 -3.939 -20.688 1.00 57.22 101 LEU A O 1
ATOM 850 N N . GLY A 1 102 ? 14.563 -5.265 -19.467 1.00 57.84 102 GLY A N 1
ATOM 851 C CA . GLY A 1 102 ? 15.215 -4.204 -18.704 1.00 57.84 102 GLY A CA 1
ATOM 852 C C . GLY A 1 102 ? 16.673 -3.918 -19.076 1.00 57.84 102 GLY A C 1
ATOM 853 O O . GLY A 1 102 ? 17.326 -4.621 -19.839 1.00 57.84 102 GLY A O 1
ATOM 854 N N . VAL A 1 103 ? 17.212 -2.840 -18.495 1.00 65.75 103 VAL A N 1
ATOM 855 C CA . VAL A 1 103 ? 18.662 -2.564 -18.481 1.00 65.75 103 VAL A CA 1
ATOM 856 C C . VAL A 1 103 ? 19.122 -2.668 -17.040 1.00 65.75 103 VAL A C 1
ATOM 858 O O . VAL A 1 103 ? 18.721 -1.829 -16.229 1.00 65.75 103 VAL A O 1
ATOM 861 N N . GLU A 1 104 ? 19.955 -3.664 -16.727 1.00 73.88 104 GLU A N 1
ATOM 862 C CA . GLU A 1 104 ? 20.398 -3.916 -15.354 1.00 73.88 104 GLU A CA 1
ATOM 863 C C . GLU A 1 104 ? 20.959 -2.634 -14.713 1.00 73.88 104 GLU A C 1
ATOM 865 O O . GLU A 1 104 ? 21.953 -2.061 -15.164 1.00 73.88 104 GLU A O 1
ATOM 870 N N . ASN A 1 105 ? 20.309 -2.158 -13.649 1.00 79.50 105 ASN A N 1
ATOM 871 C CA . ASN A 1 105 ? 20.736 -0.962 -12.927 1.00 79.50 105 ASN A CA 1
ATOM 872 C C . ASN A 1 105 ? 20.565 -1.141 -11.417 1.00 79.50 105 ASN A C 1
ATOM 874 O O . ASN A 1 105 ? 19.626 -0.649 -10.786 1.00 79.50 105 ASN A O 1
ATOM 878 N N . LYS A 1 106 ? 21.539 -1.825 -10.812 1.00 82.44 106 LYS A N 1
ATOM 879 C CA . LYS A 1 106 ? 21.554 -2.112 -9.369 1.00 82.44 106 LYS A CA 1
ATOM 880 C C . LYS A 1 106 ? 21.573 -0.856 -8.503 1.00 82.44 106 LYS A C 1
ATOM 882 O O . LYS A 1 106 ? 21.051 -0.874 -7.391 1.00 82.44 106 LYS A O 1
ATOM 887 N N . GLU A 1 107 ? 22.205 0.226 -8.957 1.00 86.88 107 GLU A N 1
ATOM 888 C CA . GLU A 1 107 ? 22.226 1.479 -8.196 1.00 86.88 107 GLU A CA 1
ATOM 889 C C . GLU A 1 107 ? 20.827 2.095 -8.123 1.00 86.88 107 GLU A C 1
ATOM 891 O O . GLU A 1 107 ? 20.397 2.527 -7.050 1.00 86.88 107 GLU A O 1
ATOM 896 N N . TRP A 1 108 ? 20.100 2.080 -9.241 1.00 83.06 108 TRP A N 1
ATOM 897 C CA . TRP A 1 108 ? 18.726 2.552 -9.291 1.00 83.06 108 TRP A CA 1
ATOM 898 C C . TRP A 1 108 ? 17.815 1.741 -8.370 1.00 83.06 108 TRP A C 1
ATOM 900 O O . TRP A 1 108 ? 17.136 2.320 -7.522 1.00 83.06 108 TRP A O 1
ATOM 910 N N . LEU A 1 109 ? 17.870 0.410 -8.457 1.00 83.50 109 LEU A N 1
ATOM 911 C CA . LEU A 1 109 ? 17.086 -0.473 -7.590 1.00 83.50 109 LEU A CA 1
ATOM 912 C C . LEU A 1 109 ? 17.353 -0.193 -6.108 1.00 83.50 109 LEU A C 1
ATOM 914 O O . LEU A 1 109 ? 16.419 -0.009 -5.328 1.00 83.50 109 LEU A O 1
ATOM 918 N N . ARG A 1 110 ? 18.624 -0.038 -5.713 1.00 88.19 110 ARG A N 1
ATOM 919 C CA . ARG A 1 110 ? 18.983 0.345 -4.335 1.00 88.19 110 ARG A CA 1
ATOM 920 C C . ARG A 1 110 ? 18.382 1.690 -3.926 1.00 88.19 110 ARG A C 1
ATOM 922 O O . ARG A 1 110 ? 17.932 1.826 -2.788 1.00 88.19 110 ARG A O 1
ATOM 929 N N . LYS A 1 111 ? 18.372 2.691 -4.814 1.00 89.50 111 LYS A N 1
ATOM 930 C CA . LYS A 1 111 ? 17.731 3.992 -4.547 1.00 89.50 111 LYS A CA 1
ATOM 931 C C . LYS A 1 111 ? 16.220 3.842 -4.371 1.00 89.50 111 LYS A C 1
ATOM 933 O O . LYS A 1 111 ? 15.676 4.447 -3.446 1.00 89.50 111 LYS A O 1
ATOM 938 N N . THR A 1 112 ? 15.566 3.020 -5.192 1.00 86.75 112 THR A N 1
ATOM 939 C CA . THR A 1 112 ? 14.140 2.702 -5.050 1.00 86.75 112 THR A CA 1
ATOM 940 C C . THR A 1 112 ? 13.856 2.052 -3.700 1.00 86.75 112 THR A C 1
ATOM 942 O O . THR A 1 112 ? 13.049 2.591 -2.948 1.00 86.75 112 THR A O 1
ATOM 945 N N . TYR A 1 113 ? 14.578 0.998 -3.315 1.00 87.94 113 TYR A N 1
ATOM 946 C CA . TYR A 1 113 ? 14.375 0.338 -2.020 1.00 87.94 113 TYR A CA 1
ATOM 947 C C . TYR A 1 113 ? 14.630 1.253 -0.817 1.00 87.94 113 TYR A C 1
ATOM 949 O O . TYR A 1 113 ? 13.844 1.257 0.125 1.00 87.94 113 TYR A O 1
ATOM 957 N N . ARG A 1 114 ? 15.656 2.114 -0.862 1.00 92.88 114 ARG A N 1
ATOM 958 C CA . ARG A 1 114 ? 15.864 3.142 0.179 1.00 92.88 114 ARG A CA 1
ATOM 959 C C . ARG A 1 114 ? 14.721 4.153 0.246 1.00 92.88 114 ARG A C 1
ATOM 961 O O . ARG A 1 114 ? 14.461 4.719 1.304 1.00 92.88 114 ARG A O 1
ATOM 968 N N . LYS A 1 115 ? 14.072 4.456 -0.881 1.00 90.62 115 LYS A N 1
ATOM 969 C CA . LYS A 1 115 ? 12.885 5.315 -0.879 1.00 90.62 115 LYS A CA 1
ATOM 970 C C . LYS A 1 115 ? 11.690 4.580 -0.272 1.00 90.62 115 LYS A C 1
ATOM 972 O O . LYS A 1 115 ? 11.037 5.166 0.578 1.00 90.62 115 LYS A O 1
ATOM 977 N N . LEU A 1 116 ? 11.460 3.328 -0.662 1.00 90.69 116 LEU A N 1
ATOM 978 C CA . LEU A 1 116 ? 10.382 2.495 -0.124 1.00 90.69 116 LEU A CA 1
ATOM 979 C C . LEU A 1 116 ? 10.506 2.327 1.392 1.00 90.69 116 LEU A C 1
ATOM 981 O O . LEU A 1 116 ? 9.523 2.522 2.087 1.00 90.69 116 LEU A O 1
ATOM 985 N N . ASP A 1 117 ? 11.710 2.080 1.914 1.00 93.81 117 ASP A N 1
ATOM 986 C CA . ASP A 1 117 ? 11.956 1.998 3.361 1.00 93.81 117 ASP A CA 1
ATOM 987 C C . ASP A 1 117 ? 11.620 3.314 4.089 1.00 93.81 117 ASP A C 1
ATOM 989 O O . ASP A 1 117 ? 10.969 3.311 5.133 1.00 93.81 117 ASP A O 1
ATOM 993 N N . ARG A 1 118 ? 12.000 4.466 3.515 1.00 95.69 118 ARG A N 1
ATOM 994 C CA . ARG A 1 118 ? 11.636 5.783 4.070 1.00 95.69 118 ARG A CA 1
ATOM 995 C C . ARG A 1 118 ? 10.132 6.037 4.029 1.00 95.69 118 ARG A C 1
ATOM 997 O O . ARG A 1 118 ? 9.583 6.559 4.995 1.00 95.69 118 ARG A O 1
ATOM 1004 N N . ASP A 1 119 ? 9.485 5.693 2.920 1.00 95.12 119 ASP A N 1
ATOM 1005 C CA . ASP A 1 119 ? 8.043 5.865 2.764 1.00 95.12 119 ASP A CA 1
ATOM 1006 C C . ASP A 1 119 ? 7.286 4.931 3.724 1.00 95.12 119 ASP A C 1
ATOM 1008 O O . ASP A 1 119 ? 6.373 5.390 4.400 1.00 95.12 119 ASP A O 1
ATOM 1012 N N . ALA A 1 120 ? 7.711 3.671 3.872 1.00 95.44 120 ALA A N 1
ATOM 1013 C CA . ALA A 1 120 ? 7.131 2.703 4.804 1.00 95.44 120 ALA A CA 1
ATOM 1014 C C . ALA A 1 120 ? 7.234 3.177 6.260 1.00 95.44 120 ALA A C 1
ATOM 1016 O O . ALA A 1 120 ? 6.235 3.184 6.973 1.00 95.44 120 ALA A O 1
ATOM 1017 N N . LYS A 1 121 ? 8.404 3.676 6.684 1.00 96.94 121 LYS A N 1
ATOM 1018 C CA . LYS A 1 121 ? 8.576 4.279 8.019 1.00 96.94 121 LYS A CA 1
ATOM 1019 C C . LYS A 1 121 ? 7.620 5.444 8.253 1.00 96.94 121 LYS A C 1
ATOM 1021 O O . LYS A 1 121 ? 7.011 5.530 9.315 1.00 96.94 121 LYS A O 1
ATOM 1026 N N . ARG A 1 122 ? 7.461 6.318 7.255 1.00 97.69 122 ARG A N 1
ATOM 1027 C CA . ARG A 1 122 ? 6.534 7.451 7.337 1.00 97.69 122 ARG A CA 1
ATOM 1028 C C . ARG A 1 122 ? 5.074 6.997 7.405 1.00 97.69 122 ARG A C 1
ATOM 1030 O O . ARG A 1 122 ? 4.329 7.547 8.203 1.00 97.69 122 ARG A O 1
ATOM 1037 N N . ILE A 1 123 ? 4.674 6.012 6.598 1.00 97.50 123 ILE A N 1
ATOM 1038 C CA . ILE A 1 123 ? 3.324 5.425 6.635 1.00 97.50 123 ILE A CA 1
ATOM 1039 C C . ILE A 1 123 ? 3.050 4.836 8.013 1.00 97.50 123 ILE A C 1
ATOM 1041 O O . ILE A 1 123 ? 2.032 5.159 8.611 1.00 97.50 123 ILE A O 1
ATOM 1045 N N . GLN A 1 124 ? 3.974 4.025 8.533 1.00 97.69 124 GLN A N 1
ATOM 1046 C CA . GLN A 1 124 ? 3.835 3.415 9.849 1.00 97.69 124 GLN A CA 1
ATOM 1047 C C . GLN A 1 124 ? 3.679 4.476 10.934 1.00 97.69 124 GLN A C 1
ATOM 1049 O O . GLN A 1 124 ? 2.755 4.388 11.730 1.00 97.69 124 GLN A O 1
ATOM 1054 N N . GLN A 1 125 ? 4.548 5.486 10.949 1.00 97.75 125 GLN A N 1
ATOM 1055 C CA . GLN A 1 125 ? 4.472 6.556 11.936 1.00 97.75 125 GLN A CA 1
ATOM 1056 C C . GLN A 1 125 ? 3.116 7.273 11.891 1.00 97.75 125 GLN A C 1
ATOM 1058 O O . GLN A 1 125 ? 2.454 7.364 12.917 1.00 97.75 125 GLN A O 1
ATOM 1063 N N . GLN A 1 126 ? 2.685 7.731 10.712 1.00 97.44 126 GLN A N 1
ATOM 1064 C CA . GLN A 1 126 ? 1.438 8.491 10.590 1.00 97.44 126 GLN A CA 1
ATOM 1065 C C . GLN A 1 126 ? 0.204 7.642 10.894 1.00 97.44 126 GLN A C 1
ATOM 1067 O O . GLN A 1 126 ? -0.722 8.126 11.529 1.00 97.44 126 GLN A O 1
ATOM 1072 N N . ALA A 1 127 ? 0.193 6.371 10.487 1.00 97.12 127 ALA A N 1
ATOM 1073 C CA . ALA A 1 127 ? -0.902 5.467 10.819 1.00 97.12 127 ALA A CA 1
ATOM 1074 C C . ALA A 1 127 ? -1.005 5.249 12.340 1.00 97.12 127 ALA A C 1
ATOM 1076 O O . ALA A 1 127 ? -2.091 5.354 12.900 1.00 97.12 127 ALA A O 1
ATOM 1077 N N . LEU A 1 128 ? 0.118 5.015 13.026 1.00 96.38 128 LEU A N 1
ATOM 1078 C CA . LEU A 1 128 ? 0.121 4.859 14.484 1.00 96.38 128 LEU A CA 1
ATOM 1079 C C . LEU A 1 128 ? -0.308 6.151 15.202 1.00 96.38 128 LEU A C 1
ATOM 1081 O O . LEU A 1 128 ? -1.075 6.088 16.156 1.00 96.38 128 LEU A O 1
ATOM 1085 N N . GLU A 1 129 ? 0.154 7.316 14.738 1.00 96.00 129 GLU A N 1
ATOM 1086 C CA . GLU A 1 129 ? -0.250 8.626 15.275 1.00 96.00 129 GLU A CA 1
ATOM 1087 C C . GLU A 1 129 ? -1.743 8.912 15.057 1.00 96.00 129 GLU A C 1
ATOM 1089 O O . GLU A 1 129 ? -2.379 9.511 15.922 1.00 96.00 129 GLU A O 1
ATOM 1094 N N . ALA A 1 130 ? -2.312 8.450 13.939 1.00 95.62 130 ALA A N 1
ATOM 1095 C CA . ALA A 1 130 ? -3.738 8.562 13.653 1.00 95.62 130 ALA A CA 1
ATOM 1096 C C . ALA A 1 130 ? -4.600 7.605 14.493 1.00 95.62 130 ALA A C 1
ATOM 1098 O O . ALA A 1 130 ? -5.801 7.818 14.585 1.00 95.62 130 ALA A O 1
ATOM 1099 N N . GLY A 1 131 ? -4.014 6.583 15.125 1.00 94.88 131 GLY A N 1
ATOM 1100 C CA . GLY A 1 131 ? -4.732 5.628 15.974 1.00 94.88 131 GLY A CA 1
ATOM 1101 C C . GLY A 1 131 ? -4.938 4.243 15.360 1.00 94.88 131 GLY A C 1
ATOM 1102 O O . GLY A 1 131 ? -5.682 3.447 15.922 1.00 94.88 131 GLY A O 1
ATOM 1103 N N . TYR A 1 132 ? -4.279 3.917 14.243 1.00 95.56 132 TYR A N 1
ATOM 1104 C CA . TYR A 1 132 ? -4.265 2.541 13.748 1.00 95.56 132 TYR A CA 1
ATOM 1105 C C . TYR A 1 132 ? -3.432 1.654 14.671 1.00 95.56 132 TYR A C 1
ATOM 1107 O O . TYR A 1 132 ? -2.258 1.912 14.929 1.00 95.56 132 TYR A O 1
ATOM 1115 N N . ASP A 1 133 ? -4.017 0.544 15.093 1.00 95.00 133 ASP A N 1
ATOM 1116 C CA . ASP A 1 133 ? -3.366 -0.438 15.954 1.00 95.00 133 ASP A CA 1
ATOM 1117 C C . ASP A 1 133 ? -2.286 -1.252 15.225 1.00 95.00 133 ASP A C 1
ATOM 1119 O O . ASP A 1 133 ? -1.210 -1.561 15.764 1.00 95.00 133 ASP A O 1
ATOM 1123 N N . SER A 1 134 ? -2.578 -1.631 13.983 1.00 95.88 134 SER A N 1
ATOM 1124 C CA . SER A 1 134 ? -1.755 -2.533 13.182 1.00 95.88 134 SER A CA 1
ATOM 1125 C C . SER A 1 134 ? -1.428 -1.905 11.837 1.00 95.88 134 SER A C 1
ATOM 1127 O O . SER A 1 134 ? -2.309 -1.426 11.132 1.00 95.88 134 SER A O 1
ATOM 1129 N N . VAL A 1 135 ? -0.157 -1.971 11.449 1.00 97.25 135 VAL A N 1
ATOM 1130 C CA . VAL A 1 135 ? 0.327 -1.576 10.126 1.00 97.25 135 VAL A CA 1
ATOM 1131 C C . VAL A 1 135 ? 1.046 -2.772 9.527 1.00 97.25 135 VAL A C 1
ATOM 1133 O O . VAL A 1 135 ? 2.012 -3.274 10.106 1.00 97.25 135 VAL A O 1
ATOM 1136 N N . ILE A 1 136 ? 0.561 -3.236 8.378 1.00 96.25 136 ILE A N 1
ATOM 1137 C CA . ILE A 1 136 ? 1.088 -4.409 7.684 1.00 96.25 136 ILE A CA 1
ATOM 1138 C C . ILE A 1 136 ? 1.623 -3.963 6.325 1.00 96.25 136 ILE A C 1
ATOM 1140 O O . ILE A 1 136 ? 0.884 -3.445 5.492 1.00 96.25 136 ILE A O 1
ATOM 1144 N N . PHE A 1 137 ? 2.911 -4.192 6.093 1.00 94.88 137 PHE A N 1
ATOM 1145 C CA . PHE A 1 137 ? 3.522 -4.114 4.773 1.00 94.88 137 PHE A CA 1
ATOM 1146 C C . PHE A 1 137 ? 3.675 -5.534 4.256 1.00 94.88 137 PHE A C 1
ATOM 1148 O O . PHE A 1 137 ? 4.310 -6.351 4.918 1.00 94.88 137 PHE A O 1
ATOM 1155 N N . MET A 1 138 ? 3.120 -5.831 3.087 1.00 91.88 138 MET A N 1
ATOM 1156 C CA . MET A 1 138 ? 3.260 -7.138 2.453 1.00 91.88 138 MET A CA 1
ATOM 1157 C C . MET A 1 138 ? 3.507 -6.991 0.954 1.00 91.88 138 MET A C 1
ATOM 1159 O O . MET A 1 138 ? 3.113 -5.990 0.353 1.00 91.88 138 MET A O 1
ATOM 1163 N N . SER A 1 139 ? 4.168 -7.987 0.378 1.00 87.88 139 SER A N 1
ATOM 1164 C CA . SER A 1 139 ? 4.329 -8.163 -1.064 1.00 87.88 139 SER A CA 1
ATOM 1165 C C . SER A 1 139 ? 3.564 -9.409 -1.483 1.00 87.88 139 SER A C 1
ATOM 1167 O O . SER A 1 139 ? 3.604 -10.409 -0.771 1.00 87.88 139 SER A O 1
ATOM 1169 N N . ASP A 1 140 ? 2.890 -9.361 -2.622 1.00 80.69 140 ASP A N 1
ATOM 1170 C CA . ASP A 1 140 ? 2.197 -10.507 -3.211 1.00 80.69 140 ASP A CA 1
ATOM 1171 C C . ASP A 1 140 ? 3.157 -11.503 -3.875 1.00 80.69 140 ASP A C 1
ATOM 1173 O O . ASP A 1 140 ? 2.852 -12.689 -3.961 1.00 80.69 140 ASP A O 1
ATOM 1177 N N . HIS A 1 141 ? 4.344 -11.043 -4.269 1.00 79.81 141 HIS A N 1
ATOM 1178 C CA . HIS A 1 141 ? 5.442 -11.889 -4.728 1.00 79.81 141 HIS A CA 1
ATOM 1179 C C . HIS A 1 141 ? 6.817 -11.248 -4.463 1.00 79.81 141 HIS A C 1
ATOM 1181 O O . HIS A 1 141 ? 6.936 -10.077 -4.092 1.00 79.81 141 HIS A O 1
ATOM 1187 N N . GLY A 1 142 ? 7.874 -12.040 -4.623 1.00 72.12 142 GLY A N 1
ATOM 1188 C CA . GLY A 1 142 ? 9.272 -11.627 -4.557 1.00 72.12 142 GLY A CA 1
ATOM 1189 C C . GLY A 1 142 ? 9.840 -11.193 -5.914 1.00 72.12 142 GLY A C 1
ATOM 1190 O O . GLY A 1 142 ? 9.132 -11.080 -6.915 1.00 72.12 142 GLY A O 1
ATOM 1191 N N . LEU A 1 143 ? 11.156 -10.953 -5.943 1.00 66.50 143 LEU A N 1
ATOM 1192 C CA . LEU A 1 143 ? 11.893 -10.575 -7.156 1.00 66.50 143 LEU A CA 1
ATOM 1193 C C . LEU A 1 143 ? 11.742 -11.638 -8.252 1.00 66.50 143 LEU A C 1
ATOM 1195 O O . LEU A 1 143 ? 12.073 -12.791 -7.976 1.00 66.50 143 LEU A O 1
ATOM 1199 N N . PRO A 1 144 ? 11.326 -11.288 -9.480 1.00 63.72 144 PRO A N 1
ATOM 1200 C CA . PRO A 1 144 ? 11.227 -12.265 -10.552 1.00 63.72 144 PRO A CA 1
ATOM 1201 C C . PRO A 1 144 ? 12.585 -12.911 -10.832 1.00 63.72 144 PRO A C 1
ATOM 1203 O O . PRO A 1 144 ? 13.631 -12.258 -10.837 1.00 63.72 144 PRO A O 1
ATOM 1206 N N . THR A 1 145 ? 12.565 -14.222 -11.043 1.00 63.12 145 THR A N 1
ATOM 1207 C CA . THR A 1 145 ? 13.658 -14.929 -11.707 1.00 63.12 145 THR A CA 1
ATOM 1208 C C . THR A 1 145 ? 13.538 -14.721 -13.218 1.00 63.12 145 THR A C 1
ATOM 1210 O O . THR A 1 145 ? 12.567 -14.145 -13.699 1.00 63.12 145 THR A O 1
ATOM 1213 N N . VAL A 1 146 ? 14.497 -15.230 -13.995 1.00 57.62 146 VAL A N 1
ATOM 1214 C CA . VAL A 1 146 ? 14.488 -15.127 -15.469 1.00 57.62 146 VAL A CA 1
ATOM 1215 C C . VAL A 1 146 ? 13.210 -15.710 -16.106 1.00 57.62 146 VAL A C 1
ATOM 1217 O O . VAL A 1 146 ? 12.934 -15.425 -17.261 1.00 57.62 146 VAL A O 1
ATOM 1220 N N . ARG A 1 147 ? 12.441 -16.553 -15.399 1.00 56.59 147 ARG A N 1
ATOM 1221 C CA . ARG A 1 147 ? 11.290 -17.274 -15.973 1.00 56.59 147 ARG A CA 1
ATOM 1222 C C . ARG A 1 147 ? 9.954 -17.039 -15.273 1.00 56.59 147 ARG A C 1
ATOM 1224 O O . ARG A 1 147 ? 8.924 -17.291 -15.884 1.00 56.59 147 ARG A O 1
ATOM 1231 N N . GLU A 1 148 ? 9.959 -16.599 -14.019 1.00 64.00 148 GLU A N 1
ATOM 1232 C CA . GLU A 1 148 ? 8.745 -16.501 -13.202 1.00 64.00 148 GLU A CA 1
ATOM 1233 C C . GLU A 1 148 ? 8.928 -15.557 -12.012 1.00 64.00 148 GLU A C 1
ATOM 1235 O O . GLU A 1 148 ? 10.049 -15.342 -11.537 1.00 64.00 148 GLU A O 1
ATOM 1240 N N . HIS A 1 149 ? 7.818 -15.010 -11.508 1.00 62.81 149 HIS A N 1
ATOM 1241 C CA . HIS A 1 149 ? 7.812 -14.271 -10.248 1.00 62.81 149 HIS A CA 1
ATOM 1242 C C . HIS A 1 149 ? 8.210 -15.219 -9.113 1.00 62.81 149 HIS A C 1
ATOM 1244 O O . HIS A 1 149 ? 7.729 -16.344 -9.031 1.00 62.81 149 HIS A O 1
ATOM 1250 N N . ASN A 1 150 ? 9.115 -14.780 -8.240 1.00 67.94 150 ASN A N 1
ATOM 1251 C CA . ASN A 1 150 ? 9.514 -15.580 -7.089 1.00 67.94 150 ASN A CA 1
ATOM 1252 C C . ASN A 1 150 ? 8.366 -15.620 -6.074 1.00 67.94 150 ASN A C 1
ATOM 1254 O O . ASN A 1 150 ? 7.868 -14.574 -5.672 1.00 67.94 150 ASN A O 1
ATOM 1258 N N . GLU A 1 151 ? 7.978 -16.808 -5.624 1.00 65.62 151 GLU A N 1
ATOM 1259 C CA . GLU A 1 151 ? 6.876 -16.998 -4.669 1.00 65.62 151 GLU A CA 1
ATOM 1260 C C . GLU A 1 151 ? 7.210 -16.537 -3.239 1.00 65.62 151 GLU A C 1
ATOM 1262 O O . GLU A 1 151 ? 6.334 -16.493 -2.377 1.00 65.62 151 GLU A O 1
ATOM 1267 N N . ASN A 1 152 ? 8.465 -16.161 -2.961 1.00 66.62 152 ASN A N 1
ATOM 1268 C CA . ASN A 1 152 ? 8.875 -15.628 -1.663 1.00 66.62 152 ASN A CA 1
ATOM 1269 C C . ASN A 1 152 ? 8.310 -14.214 -1.447 1.00 66.62 152 ASN A C 1
ATOM 1271 O O . ASN A 1 152 ? 8.995 -13.205 -1.650 1.00 66.62 152 ASN A O 1
ATOM 1275 N N . ALA A 1 153 ? 7.054 -14.156 -1.016 1.00 73.25 153 ALA A N 1
ATOM 1276 C CA . ALA A 1 153 ? 6.416 -12.970 -0.474 1.00 73.25 153 ALA A CA 1
ATOM 1277 C C . ALA A 1 153 ? 7.165 -12.468 0.773 1.00 73.25 153 ALA A C 1
ATOM 1279 O O . ALA A 1 153 ? 7.712 -13.232 1.570 1.00 73.25 153 ALA A O 1
ATOM 1280 N N . PHE A 1 154 ? 7.182 -11.151 0.948 1.00 84.00 154 PHE A N 1
ATOM 1281 C CA . PHE A 1 154 ? 7.719 -10.495 2.137 1.00 84.00 154 PHE A CA 1
ATOM 1282 C C . PHE A 1 154 ? 6.568 -9.940 2.966 1.00 84.00 154 PHE A C 1
ATOM 1284 O O . PHE A 1 154 ? 5.596 -9.440 2.402 1.00 84.00 154 PHE A O 1
ATOM 1291 N N . TYR A 1 155 ? 6.721 -9.932 4.290 1.00 90.56 155 TYR A N 1
ATOM 1292 C CA . TYR A 1 155 ? 5.889 -9.100 5.144 1.00 90.56 155 TYR A CA 1
ATOM 1293 C C . TYR A 1 155 ? 6.673 -8.474 6.297 1.00 90.56 155 TYR A C 1
ATOM 1295 O O . TYR A 1 155 ? 7.686 -9.001 6.758 1.00 90.56 155 TYR A O 1
ATOM 1303 N N . SER A 1 156 ? 6.162 -7.349 6.781 1.00 91.56 156 SER A N 1
ATOM 1304 C CA . SER A 1 156 ? 6.589 -6.678 8.001 1.00 91.56 156 SER A CA 1
ATOM 1305 C C . SER A 1 156 ? 5.372 -6.073 8.687 1.00 91.56 156 SER A C 1
ATOM 1307 O O . SER A 1 156 ? 4.490 -5.521 8.031 1.00 91.56 156 SER A O 1
ATOM 1309 N N . CYS A 1 157 ? 5.317 -6.178 10.009 1.00 94.19 157 CYS A N 1
ATOM 1310 C CA . CYS A 1 157 ? 4.244 -5.614 10.811 1.00 94.19 157 CYS A CA 1
ATOM 1311 C C . CYS A 1 157 ? 4.808 -5.035 12.109 1.00 94.19 157 CYS A C 1
ATOM 1313 O O . CYS A 1 157 ? 5.808 -5.522 12.638 1.00 94.19 157 CYS A O 1
ATOM 1315 N N . ASN A 1 158 ? 4.151 -4.007 12.645 1.00 94.12 158 ASN A N 1
ATOM 1316 C CA . ASN A 1 158 ? 4.479 -3.431 13.952 1.00 94.12 158 ASN A CA 1
ATOM 1317 C C . ASN A 1 158 ? 4.158 -4.367 15.137 1.00 94.12 158 ASN A C 1
ATOM 1319 O O . ASN A 1 158 ? 4.512 -4.046 16.268 1.00 94.12 158 ASN A O 1
ATOM 1323 N N . ARG A 1 159 ? 3.508 -5.513 14.893 1.00 92.38 159 ARG A N 1
ATOM 1324 C CA . ARG A 1 159 ? 3.218 -6.567 15.877 1.00 92.38 159 ARG A CA 1
ATOM 1325 C C . ARG A 1 159 ? 3.457 -7.961 15.287 1.00 92.38 159 ARG A C 1
ATOM 1327 O O . ARG A 1 159 ? 3.439 -8.147 14.072 1.00 92.38 159 ARG A O 1
ATOM 1334 N N . LYS A 1 160 ? 3.686 -8.962 16.145 1.00 90.88 160 LYS A N 1
ATOM 1335 C CA . LYS A 1 160 ? 3.900 -10.357 15.715 1.00 90.88 160 LYS A CA 1
ATOM 1336 C C . LYS A 1 160 ? 2.563 -10.970 15.268 1.00 90.88 160 LYS A C 1
ATOM 1338 O O . LYS A 1 160 ? 1.656 -11.064 16.085 1.00 90.88 160 LYS A O 1
ATOM 1343 N N . LEU A 1 161 ? 2.454 -11.411 14.008 1.00 90.44 161 LEU A N 1
ATOM 1344 C CA . LEU A 1 161 ? 1.219 -12.010 13.458 1.00 90.44 161 LEU A CA 1
ATOM 1345 C C . LEU A 1 161 ? 1.266 -13.544 13.340 1.00 90.44 161 LEU A C 1
ATOM 1347 O O . LEU A 1 161 ? 0.275 -14.217 13.625 1.00 90.44 161 LEU A O 1
ATOM 1351 N N . PHE A 1 162 ? 2.413 -14.105 12.938 1.00 90.44 162 PHE A N 1
ATOM 1352 C CA . PHE A 1 162 ? 2.525 -15.521 12.545 1.00 90.44 162 PHE A CA 1
ATOM 1353 C C . PHE A 1 162 ? 3.528 -16.341 13.364 1.00 90.44 162 PHE A C 1
ATOM 1355 O O . PHE A 1 162 ? 3.826 -17.488 13.028 1.00 90.44 162 PHE A O 1
ATOM 1362 N N . GLY A 1 163 ? 4.047 -15.798 14.466 1.00 87.56 163 GLY A N 1
ATOM 1363 C CA . GLY A 1 163 ? 5.040 -16.530 15.247 1.00 87.56 163 GLY A CA 1
ATOM 1364 C C . GLY A 1 163 ? 6.334 -16.708 14.445 1.00 87.56 163 GLY A C 1
ATOM 1365 O O . GLY A 1 163 ? 6.868 -15.734 13.918 1.00 87.56 163 GLY A O 1
ATOM 1366 N N . ASP A 1 164 ? 6.800 -17.951 14.359 1.00 85.62 164 ASP A N 1
ATOM 1367 C CA . ASP A 1 164 ? 8.016 -18.333 13.629 1.00 85.62 164 ASP A CA 1
ATOM 1368 C C . ASP A 1 164 ? 7.688 -18.988 12.270 1.00 85.62 164 ASP A C 1
ATOM 1370 O O . ASP A 1 164 ? 8.567 -19.526 11.600 1.00 85.62 164 ASP A O 1
ATOM 1374 N N . LYS A 1 165 ? 6.410 -18.965 11.860 1.00 83.88 165 LYS A N 1
ATOM 1375 C CA . LYS A 1 165 ? 5.957 -19.489 10.567 1.00 83.88 165 LYS A CA 1
ATOM 1376 C C . LYS A 1 165 ? 6.139 -18.437 9.473 1.00 83.88 165 LYS A C 1
ATOM 1378 O O . LYS A 1 165 ? 5.802 -17.269 9.673 1.00 83.88 165 LYS A O 1
ATOM 1383 N N . THR A 1 166 ? 6.599 -18.871 8.303 1.00 82.88 166 THR A N 1
ATOM 1384 C CA . THR A 1 166 ? 6.528 -18.078 7.069 1.00 82.88 166 THR A CA 1
ATOM 1385 C C . THR A 1 166 ? 5.089 -18.125 6.548 1.00 82.88 166 THR A C 1
ATOM 1387 O O . THR A 1 166 ? 4.638 -19.220 6.213 1.00 82.88 166 THR A O 1
ATOM 1390 N N . PRO A 1 167 ? 4.350 -17.001 6.514 1.00 85.94 167 PRO A N 1
ATOM 1391 C CA . PRO A 1 167 ? 2.968 -16.999 6.053 1.00 85.94 167 PRO A CA 1
ATOM 1392 C C . PRO A 1 167 ? 2.883 -17.074 4.528 1.00 85.94 167 PRO A C 1
ATOM 1394 O O . PRO A 1 167 ? 3.730 -16.526 3.818 1.00 85.94 167 PRO A O 1
ATOM 1397 N N . HIS A 1 168 ? 1.816 -17.691 4.036 1.00 84.38 168 HIS A N 1
ATOM 1398 C CA . HIS A 1 168 ? 1.349 -17.540 2.665 1.00 84.38 168 HIS A CA 1
ATOM 1399 C C . HIS A 1 168 ? 0.447 -16.298 2.550 1.00 84.38 168 HIS A C 1
ATOM 1401 O O . HIS A 1 168 ? -0.154 -15.866 3.533 1.00 84.38 168 HIS A O 1
ATOM 1407 N N . ILE A 1 169 ? 0.308 -15.717 1.351 1.00 82.75 169 ILE A N 1
ATOM 1408 C CA . ILE A 1 169 ? -0.514 -14.505 1.153 1.00 82.75 169 ILE A CA 1
ATOM 1409 C C . ILE A 1 169 ? -1.975 -14.713 1.585 1.00 82.75 169 ILE A C 1
ATOM 1411 O O . ILE A 1 169 ? -2.608 -13.808 2.123 1.00 82.75 169 ILE A O 1
ATOM 1415 N N . THR A 1 170 ? -2.493 -15.931 1.414 1.00 84.12 170 THR A N 1
ATOM 1416 C CA . THR A 1 170 ? -3.850 -16.307 1.834 1.00 84.12 170 THR A CA 1
ATOM 1417 C C . THR A 1 170 ? -4.030 -16.260 3.348 1.00 84.12 170 THR A C 1
ATOM 1419 O O . THR A 1 170 ? -5.131 -15.980 3.808 1.00 84.12 170 THR A O 1
ATOM 1422 N N . ASP A 1 171 ? -2.962 -16.455 4.127 1.00 86.94 171 ASP A N 1
ATOM 1423 C CA . ASP A 1 171 ? -3.031 -16.470 5.593 1.00 86.94 171 ASP A CA 1
ATOM 1424 C C . ASP A 1 171 ? -3.312 -15.074 6.172 1.00 86.94 171 ASP A C 1
ATOM 1426 O O . ASP A 1 171 ? -3.741 -14.940 7.319 1.00 86.94 171 ASP A O 1
ATOM 1430 N N . PHE A 1 172 ? -3.074 -14.012 5.395 1.00 90.81 172 PHE A N 1
ATOM 1431 C CA . PHE A 1 172 ? -3.345 -12.642 5.825 1.00 90.81 172 PHE A CA 1
ATOM 1432 C C . PHE A 1 172 ? -4.833 -12.321 5.876 1.00 90.81 172 PHE A C 1
ATOM 1434 O O . PHE A 1 172 ? -5.205 -11.444 6.650 1.00 90.81 172 PHE A O 1
ATOM 1441 N N . HIS A 1 173 ? -5.675 -13.015 5.105 1.00 90.88 173 HIS A N 1
ATOM 1442 C CA . HIS A 1 173 ? -7.119 -12.787 5.119 1.00 90.88 173 HIS A CA 1
ATOM 1443 C C . HIS A 1 173 ? -7.681 -12.956 6.538 1.00 90.88 173 HIS A C 1
ATOM 1445 O O . HIS A 1 173 ? -8.187 -12.003 7.129 1.00 90.88 173 HIS A O 1
ATOM 1451 N N . ASP A 1 174 ? -7.479 -14.134 7.125 1.00 89.25 174 ASP A N 1
ATOM 1452 C CA . ASP A 1 174 ? -8.022 -14.465 8.445 1.00 89.25 174 ASP A CA 1
ATOM 1453 C C . ASP A 1 174 ? -7.353 -13.646 9.552 1.00 89.25 174 ASP A C 1
ATOM 1455 O O . ASP A 1 174 ? -7.989 -13.268 10.535 1.00 89.25 174 ASP A O 1
ATOM 1459 N N . LYS A 1 175 ? -6.065 -13.314 9.386 1.00 91.62 175 LYS A N 1
ATOM 1460 C CA . LYS A 1 175 ? -5.370 -12.430 10.329 1.00 91.62 175 LYS A CA 1
ATOM 1461 C C . LYS A 1 175 ? -5.898 -11.008 10.307 1.00 91.62 175 LYS A C 1
ATOM 1463 O O . LYS A 1 175 ? -5.963 -10.406 11.370 1.00 91.62 175 LYS A O 1
ATOM 1468 N N . ILE A 1 176 ? -6.244 -10.468 9.142 1.00 93.81 176 ILE A N 1
ATOM 1469 C CA . ILE A 1 176 ? -6.834 -9.132 9.055 1.00 93.81 176 ILE A CA 1
ATOM 1470 C C . ILE A 1 176 ? -8.210 -9.144 9.718 1.00 93.81 176 ILE A C 1
ATOM 1472 O O . ILE A 1 176 ? -8.445 -8.295 10.567 1.00 93.81 176 ILE A O 1
ATOM 1476 N N . LEU A 1 177 ? -9.056 -10.140 9.431 1.00 92.69 177 LEU A N 1
ATOM 1477 C CA . LEU A 1 177 ? -10.376 -10.249 10.065 1.00 92.69 177 LEU A CA 1
ATOM 1478 C C . LEU A 1 177 ? -10.290 -10.317 11.594 1.00 92.69 177 LEU A C 1
ATOM 1480 O O . LEU A 1 177 ? -10.966 -9.555 12.275 1.00 92.69 177 LEU A O 1
ATOM 1484 N N . ALA A 1 178 ? -9.388 -11.140 12.134 1.00 91.38 178 ALA A N 1
ATOM 1485 C CA . ALA A 1 178 ? -9.181 -11.238 13.580 1.00 91.38 178 ALA A CA 1
ATOM 1486 C C . ALA A 1 178 ? -8.654 -9.938 14.223 1.00 91.38 178 ALA A C 1
ATOM 1488 O O . ALA A 1 178 ? -8.794 -9.746 15.428 1.00 91.38 178 ALA A O 1
ATOM 1489 N N . LEU A 1 179 ? -8.007 -9.057 13.449 1.00 92.50 179 LEU A N 1
ATOM 1490 C CA . LEU A 1 179 ? -7.548 -7.749 13.927 1.00 92.50 179 LEU A CA 1
ATOM 1491 C C . LEU A 1 179 ? -8.649 -6.685 13.871 1.00 92.50 179 LEU A C 1
ATOM 1493 O O . LEU A 1 179 ? -8.597 -5.745 14.658 1.00 92.50 179 LEU A O 1
ATOM 1497 N N . THR A 1 180 ? -9.594 -6.811 12.938 1.00 90.75 180 THR A N 1
ATOM 1498 C CA . THR A 1 180 ? -10.679 -5.842 12.712 1.00 90.75 180 THR A CA 1
ATOM 1499 C C . THR A 1 180 ? -11.965 -6.198 13.453 1.00 90.75 180 THR A C 1
ATOM 1501 O O . THR A 1 180 ? -12.818 -5.340 13.630 1.00 90.75 180 THR A O 1
ATOM 1504 N N . ASP A 1 181 ? -12.105 -7.451 13.882 1.00 82.81 181 ASP A N 1
ATOM 1505 C CA . ASP A 1 181 ? -13.215 -7.938 14.698 1.00 82.81 181 ASP A CA 1
ATOM 1506 C C . ASP A 1 181 ? -12.668 -8.899 15.774 1.00 82.81 181 ASP A C 1
ATOM 1508 O O . ASP A 1 181 ? -12.608 -10.115 15.554 1.00 82.81 181 ASP A O 1
ATOM 1512 N N . PRO A 1 182 ? -12.207 -8.378 16.927 1.00 61.84 182 PRO A N 1
ATOM 1513 C CA . PRO A 1 182 ? -11.620 -9.197 17.990 1.00 61.84 182 PRO A CA 1
ATOM 1514 C C . PRO A 1 182 ? -12.594 -10.247 18.543 1.00 61.84 182 PRO A C 1
ATOM 1516 O O . PRO A 1 182 ? -12.165 -11.341 18.923 1.00 61.84 182 PRO A O 1
ATOM 1519 N N . ASP A 1 183 ? -13.893 -9.941 18.529 1.00 62.72 183 ASP A N 1
ATOM 1520 C CA . ASP A 1 183 ? -14.953 -10.783 19.089 1.00 62.72 183 ASP A CA 1
ATOM 1521 C C . ASP A 1 183 ? -15.277 -11.983 18.177 1.00 62.72 183 ASP A C 1
ATOM 1523 O O . ASP A 1 183 ? -15.764 -13.016 18.641 1.00 62.72 183 ASP A O 1
ATOM 1527 N N . SER A 1 184 ? -14.929 -11.915 16.887 1.00 56.97 184 SER A N 1
ATOM 1528 C CA . SER A 1 184 ? -15.077 -13.040 15.950 1.00 56.97 184 SER A CA 1
ATOM 1529 C C . SER A 1 184 ? -14.165 -14.239 16.264 1.00 56.97 184 SER A C 1
ATOM 1531 O O . SER A 1 184 ? -14.462 -15.373 15.870 1.00 56.97 184 SER A O 1
ATOM 1533 N N . SER A 1 185 ? -13.076 -14.019 17.012 1.00 49.47 185 SER A N 1
ATOM 1534 C CA . SER A 1 185 ? -12.043 -15.029 17.277 1.00 49.47 185 SER A CA 1
ATOM 1535 C C . SER A 1 185 ? -12.398 -16.064 18.360 1.00 49.47 185 SER A C 1
ATOM 1537 O O . SER A 1 185 ? -11.698 -17.071 18.477 1.00 49.47 185 SER A O 1
ATOM 1539 N N . GLU A 1 186 ? -13.509 -15.887 19.090 1.00 44.66 186 GLU A N 1
ATOM 1540 C CA . GLU A 1 186 ? -13.986 -16.842 20.111 1.00 44.66 186 GLU A CA 1
ATOM 1541 C C . GLU A 1 186 ? -14.945 -17.924 19.572 1.00 44.66 186 GLU A C 1
ATOM 1543 O O . GLU A 1 186 ? -15.354 -18.813 20.312 1.00 44.66 186 GLU A O 1
ATOM 1548 N N . SER A 1 187 ? -15.291 -17.910 18.280 1.00 43.50 187 SER A N 1
ATOM 1549 C CA . SER A 1 187 ? -16.303 -18.827 17.716 1.00 43.50 187 SER A CA 1
ATOM 1550 C C . SER A 1 187 ? -15.749 -20.069 16.999 1.00 43.50 187 SER A C 1
ATOM 1552 O O . SER A 1 187 ? -16.511 -20.836 16.411 1.00 43.50 187 SER A O 1
ATOM 1554 N N . GLY A 1 188 ? -14.434 -20.302 17.044 1.00 43.66 188 GLY A N 1
ATOM 1555 C CA . GLY A 1 188 ? -13.780 -21.338 16.242 1.00 43.66 188 GLY A CA 1
ATOM 1556 C C . GLY A 1 188 ? -12.696 -22.109 16.982 1.00 43.66 188 GLY A C 1
ATOM 1557 O O . GLY A 1 188 ? -11.532 -21.999 16.609 1.00 43.66 188 GLY A O 1
ATOM 1558 N N . ASN A 1 189 ? -13.072 -22.854 18.024 1.00 39.12 189 ASN A N 1
ATOM 1559 C CA . ASN A 1 189 ? -12.477 -24.134 18.437 1.00 39.12 189 ASN A CA 1
ATOM 1560 C C . ASN A 1 189 ? -13.195 -24.632 19.702 1.00 39.12 189 ASN A C 1
ATOM 1562 O O . ASN A 1 189 ? -12.744 -24.346 20.807 1.00 39.12 189 ASN A O 1
ATOM 1566 N N . ASP A 1 190 ? -14.271 -25.393 19.505 1.00 35.00 190 ASP A N 1
ATOM 1567 C CA . ASP A 1 190 ? -14.761 -26.419 20.436 1.00 35.00 190 ASP A CA 1
ATOM 1568 C C . ASP A 1 190 ? -15.097 -27.683 19.629 1.00 35.00 190 ASP A C 1
ATOM 1570 O O . ASP A 1 190 ? -15.712 -27.545 18.541 1.00 35.00 190 ASP A O 1
#